Protein AF-N8QA27-F1 (afdb_monomer_lite)

pLDDT: mean 94.81, std 4.2, range [72.38, 98.69]

Secondary structure (DSSP, 8-state):
-EEEE-SS--EEEE----GGG-------EEEEEPP----EEEETT-TT--EEEE-GGGEEEEEETTT-B-SS-SEEEEEEESSTTEEEEEEETTTTEEEEEEE-TTS-EEEEE-BTTB--TTSPEEEEEEE-TTT-EEEEEE-S-B--S-TT-TTEEEEPPTTSEEEEEEEEBSSS-EEEEEEE-TTTEEEEEPPPEEEE----------TT-TT--EEEE-GGGEEEE-GGG--------EEESSTTEEEEEEBTTT-PEEEEEEETTEEEEEE-BTTB--TTSPEEEEEEE-TTT-EEEEEE-S-B--S-TT-SS----PPTTSEEE-

Radius of gyration: 39.33 Å; chains: 1; bounding box: 92×31×135 Å

Sequence (330 aa):
TATATDKDGDTASADLDIEGTLSFLDDGPSVTTNAVLTVLEVDETVLTTNDSENFASAFTVNTYGADGQALSNALVYSLGISSVGAVSGVIDVATGQAVYLYALVTGEVVGLVGAGGFADPLGAEAFRISVNAATGQVDLDQVRALQHPNPAQPNELINLTTNAVTLIATATDKDGDSAFASISLGDKVGFRDDVPTIVTTGAVINVEVDETTLLTNQTENFSTAFNINYRADGAGTTVYSLTASSVGAVSGVIDVATGQAVYLYQEGADIVGRVGSAGAPDAGGAEAFRISVNAGTGEVTLDQVRALEHPNSAQPNELINLTTNAVTLT

Structure (mmCIF, N/CA/C/O backbone):
data_AF-N8QA27-F1
#
_entry.id   AF-N8QA27-F1
#
loop_
_atom_site.group_PDB
_atom_site.id
_atom_site.type_symbol
_atom_site.label_atom_id
_atom_site.label_alt_id
_atom_site.label_comp_id
_atom_site.label_asym_id
_atom_site.label_entity_id
_atom_site.label_seq_id
_atom_site.pdbx_PDB_ins_code
_atom_site.Cartn_x
_atom_site.Cartn_y
_atom_site.Cartn_z
_atom_site.occupancy
_atom_site.B_iso_or_equiv
_atom_site.auth_seq_id
_atom_site.auth_comp_id
_atom_site.auth_asym_id
_atom_site.auth_atom_id
_atom_site.pdbx_PDB_model_num
ATOM 1 N N . THR A 1 1 ? -40.788 2.429 67.026 1.00 89.31 1 THR A N 1
ATOM 2 C CA . THR A 1 1 ? -41.645 2.775 68.174 1.00 89.31 1 THR A CA 1
ATOM 3 C C . THR A 1 1 ? -40.926 3.732 69.094 1.00 89.31 1 THR A C 1
ATOM 5 O O . THR A 1 1 ? -39.804 3.444 69.497 1.00 89.31 1 THR A O 1
ATOM 8 N N . ALA A 1 2 ? -41.542 4.865 69.412 1.00 93.75 2 ALA A N 1
ATOM 9 C CA . ALA A 1 2 ? -41.138 5.715 70.525 1.00 93.75 2 ALA A CA 1
ATOM 10 C C . ALA A 1 2 ? -42.108 5.481 71.689 1.00 93.75 2 ALA A C 1
ATOM 12 O O . ALA A 1 2 ? -43.318 5.492 71.476 1.00 93.75 2 ALA A O 1
ATOM 13 N N . THR A 1 3 ? -41.587 5.289 72.901 1.00 95.12 3 THR A N 1
ATOM 14 C CA . THR A 1 3 ? -42.377 5.115 74.128 1.00 95.12 3 THR A CA 1
ATOM 15 C C . THR A 1 3 ? -41.960 6.177 75.134 1.00 95.12 3 THR A C 1
ATOM 17 O O . THR A 1 3 ? -40.773 6.331 75.416 1.00 95.12 3 THR A O 1
ATOM 20 N N . ALA A 1 4 ? -42.929 6.914 75.663 1.00 93.50 4 ALA A N 1
ATOM 21 C CA . ALA A 1 4 ? -42.734 7.861 76.747 1.00 93.50 4 ALA A CA 1
ATOM 22 C C . ALA A 1 4 ? -43.313 7.276 78.035 1.00 93.50 4 ALA A C 1
ATOM 24 O O . ALA A 1 4 ? -44.407 6.712 78.017 1.00 93.50 4 ALA A O 1
ATOM 25 N N . THR A 1 5 ? -42.578 7.435 79.133 1.00 94.12 5 THR A N 1
ATOM 26 C CA . THR A 1 5 ? -43.025 7.119 80.491 1.00 94.12 5 THR A CA 1
ATOM 27 C C . THR A 1 5 ? -42.887 8.377 81.333 1.00 94.12 5 THR A C 1
ATOM 29 O O . THR A 1 5 ? -41.822 9.002 81.307 1.00 94.12 5 THR A O 1
ATOM 32 N N . ASP A 1 6 ? -43.936 8.782 82.039 1.00 92.12 6 ASP A N 1
ATOM 33 C CA . ASP A 1 6 ? -43.855 9.921 82.954 1.00 92.12 6 ASP A CA 1
ATOM 34 C C . ASP A 1 6 ? -43.327 9.514 84.345 1.00 92.12 6 ASP A C 1
ATOM 36 O O . ASP A 1 6 ? -42.789 8.423 84.546 1.00 92.12 6 ASP A O 1
ATOM 40 N N . LYS A 1 7 ? -43.343 10.451 85.299 1.00 91.75 7 LYS A N 1
ATOM 41 C CA . LYS A 1 7 ? -42.663 10.287 86.597 1.00 91.75 7 LYS A CA 1
ATOM 42 C C . LYS A 1 7 ? -43.400 9.365 87.563 1.00 91.75 7 LYS A C 1
ATOM 44 O O . LYS A 1 7 ? -42.766 8.855 88.486 1.00 91.75 7 LYS A O 1
ATOM 49 N N . ASP A 1 8 ? -44.700 9.204 87.389 1.00 86.31 8 ASP A N 1
ATOM 50 C CA . ASP A 1 8 ? -45.562 8.317 88.161 1.00 86.31 8 ASP A CA 1
ATOM 51 C C . ASP A 1 8 ? -45.820 6.976 87.464 1.00 86.31 8 ASP A C 1
ATOM 53 O O . ASP A 1 8 ? -46.284 6.044 88.119 1.00 86.31 8 ASP A O 1
ATOM 57 N N . GLY A 1 9 ? -45.368 6.819 86.216 1.00 90.81 9 GLY A N 1
ATOM 58 C CA . GLY A 1 9 ? -45.183 5.521 85.568 1.00 90.81 9 GLY A CA 1
ATOM 59 C C . GLY A 1 9 ? -46.203 5.199 84.480 1.00 90.81 9 GLY A C 1
ATOM 60 O O . GLY A 1 9 ? -46.223 4.060 84.006 1.00 90.81 9 GLY A O 1
ATOM 61 N N . ASP A 1 10 ? -47.013 6.170 84.056 1.00 94.69 10 ASP A N 1
ATOM 62 C CA . ASP A 1 10 ? -47.900 6.018 82.908 1.00 94.69 10 ASP A CA 1
ATOM 63 C C . ASP A 1 10 ? -47.082 5.973 81.618 1.00 94.69 10 ASP A C 1
ATOM 65 O O . ASP A 1 10 ? -46.038 6.615 81.492 1.00 94.69 10 ASP A O 1
ATOM 69 N N . THR A 1 11 ? -47.549 5.198 80.633 1.00 94.19 11 THR A N 1
ATOM 70 C CA . THR A 1 11 ? -46.842 5.030 79.358 1.00 94.19 11 THR A CA 1
ATOM 71 C C . THR A 1 11 ? -47.723 5.324 78.155 1.00 94.19 11 THR A C 1
ATOM 73 O O . THR A 1 11 ? -48.895 4.955 78.113 1.00 94.19 11 THR A O 1
ATOM 76 N N . ALA A 1 12 ? -47.132 5.958 77.144 1.00 94.75 12 ALA A N 1
ATOM 77 C CA . ALA A 1 12 ? -47.720 6.154 75.824 1.00 94.75 12 ALA A CA 1
ATOM 78 C C . ALA A 1 12 ? -46.691 5.789 74.752 1.00 94.75 12 ALA A C 1
ATOM 80 O O . ALA A 1 12 ? -45.504 6.066 74.914 1.00 94.75 12 ALA A O 1
ATOM 81 N N . SER A 1 13 ? -47.129 5.173 73.655 1.00 95.38 13 SER A N 1
ATOM 82 C CA . SER A 1 13 ? -46.248 4.818 72.537 1.00 95.38 13 SER A CA 1
ATOM 83 C C . SER A 1 13 ? -46.828 5.250 71.196 1.00 95.38 13 SER A C 1
ATOM 85 O O . SER A 1 13 ? -48.046 5.292 71.034 1.00 95.38 13 SER A O 1
ATOM 87 N N . ALA A 1 14 ? -45.947 5.546 70.243 1.00 96.44 14 ALA A N 1
ATOM 88 C CA . ALA A 1 14 ? -46.285 5.828 68.853 1.00 96.44 14 ALA A CA 1
ATOM 89 C C . ALA A 1 14 ? -45.282 5.158 67.903 1.00 96.44 14 ALA A C 1
ATOM 91 O O . ALA A 1 14 ? -44.082 5.086 68.191 1.00 96.44 14 ALA A O 1
ATOM 92 N N . ASP A 1 15 ? -45.773 4.701 66.755 1.00 95.06 15 ASP A N 1
ATOM 93 C CA . ASP A 1 15 ? -44.965 4.112 65.691 1.00 95.06 15 ASP A CA 1
ATOM 94 C C . ASP A 1 15 ? -44.804 5.087 64.527 1.00 95.06 15 ASP A C 1
ATOM 96 O O . ASP A 1 15 ? -45.718 5.840 64.195 1.00 95.06 15 ASP A O 1
ATOM 100 N N . LEU A 1 16 ? -43.619 5.070 63.920 1.00 93.44 16 LEU A N 1
ATOM 101 C CA . LEU A 1 16 ? -43.316 5.770 62.680 1.00 93.44 16 LEU A CA 1
ATOM 102 C C . LEU A 1 16 ? -42.814 4.724 61.692 1.00 93.44 16 LEU A C 1
ATOM 104 O O . LEU A 1 16 ? -41.809 4.065 61.963 1.00 93.44 16 LEU A O 1
ATOM 108 N N . ASP A 1 17 ? -43.519 4.590 60.575 1.00 92.94 17 ASP A N 1
ATOM 109 C CA . ASP A 1 17 ? -43.011 3.873 59.416 1.00 92.94 17 ASP A CA 1
ATOM 110 C C . ASP A 1 17 ? -41.919 4.721 58.753 1.00 92.94 17 ASP A C 1
ATOM 112 O O . ASP A 1 17 ? -42.124 5.897 58.444 1.00 92.94 17 ASP A O 1
ATOM 116 N N . ILE A 1 18 ? -40.741 4.127 58.593 1.00 93.81 18 ILE A N 1
ATOM 117 C CA . ILE A 1 18 ? -39.581 4.759 57.966 1.00 93.81 18 ILE A CA 1
ATOM 118 C C . ILE A 1 18 ? -39.152 4.031 56.693 1.00 93.81 18 ILE A C 1
ATOM 120 O O . ILE A 1 18 ? -38.164 4.447 56.092 1.00 93.81 18 ILE A O 1
ATOM 124 N N . GLU A 1 19 ? -39.860 2.982 56.259 1.00 90.75 19 GLU A N 1
ATOM 125 C CA . GLU A 1 19 ? -39.455 2.129 55.132 1.00 90.75 19 GLU A CA 1
ATOM 126 C C . GLU A 1 19 ? -39.198 2.954 53.860 1.00 90.75 19 GLU A C 1
ATOM 128 O O . GLU A 1 19 ? -38.168 2.782 53.216 1.00 90.75 19 GLU A O 1
ATOM 133 N N . GLY A 1 20 ? -40.048 3.947 53.566 1.00 89.19 20 GLY A N 1
ATOM 134 C CA . GLY A 1 20 ? -39.885 4.857 52.421 1.00 89.19 20 GLY A CA 1
ATOM 135 C C . GLY A 1 20 ? -38.804 5.940 52.569 1.00 89.19 20 GLY A C 1
ATOM 136 O O . GLY A 1 20 ? -38.587 6.713 51.640 1.00 89.19 20 GLY A O 1
ATOM 137 N N . THR A 1 21 ? -38.144 6.033 53.726 1.00 92.94 21 THR A N 1
ATOM 138 C CA . THR A 1 21 ? -37.017 6.958 53.972 1.00 92.94 21 THR A CA 1
ATOM 139 C C . THR A 1 21 ? -35.661 6.258 53.935 1.00 92.94 21 THR A C 1
ATOM 141 O O . THR A 1 21 ? -34.625 6.921 53.916 1.00 92.94 21 THR A O 1
ATOM 144 N N . LEU A 1 22 ? -35.662 4.923 53.932 1.00 93.50 22 LEU A N 1
ATOM 145 C CA . LEU A 1 22 ? -34.462 4.115 53.794 1.00 93.50 22 LEU A CA 1
ATOM 146 C C . LEU A 1 22 ? -34.211 3.887 52.303 1.00 93.50 22 LEU A C 1
ATOM 148 O O . LEU A 1 22 ? -35.095 3.473 51.559 1.00 93.50 22 LEU A O 1
ATOM 152 N N . SER A 1 23 ? -33.002 4.181 51.843 1.00 92.06 23 SER A N 1
ATOM 153 C CA . SER A 1 23 ? -32.591 3.944 50.461 1.00 92.06 23 SER A CA 1
ATOM 154 C C . SER A 1 23 ? -31.181 3.383 50.453 1.00 92.06 23 SER A C 1
ATOM 156 O O . SER A 1 23 ? -30.347 3.772 51.271 1.00 92.06 23 SER A O 1
ATOM 158 N N . PHE A 1 24 ? -30.939 2.468 49.523 1.00 90.38 24 PHE A N 1
ATOM 159 C CA . PHE A 1 24 ? -29.634 1.881 49.267 1.00 90.38 24 PHE A CA 1
ATOM 160 C C . PHE A 1 24 ? -29.212 2.338 47.878 1.00 90.38 24 PHE A C 1
ATOM 162 O O . PHE A 1 24 ? -29.988 2.218 46.931 1.00 90.38 24 PHE A O 1
ATOM 169 N N . LEU A 1 25 ? -28.032 2.941 47.797 1.00 91.56 25 LEU A N 1
ATOM 170 C CA . LEU A 1 25 ? -27.399 3.274 46.530 1.00 91.56 25 LEU A CA 1
ATOM 171 C C . LEU A 1 25 ? -26.494 2.119 46.136 1.00 91.56 25 LEU A C 1
ATOM 173 O O . LEU A 1 25 ? -25.985 1.417 47.014 1.00 91.56 25 LEU A O 1
ATOM 177 N N . ASP A 1 26 ? -26.304 1.975 44.835 1.00 90.19 26 ASP A N 1
ATOM 178 C CA . ASP A 1 26 ? -25.387 1.010 44.269 1.00 90.19 26 ASP A CA 1
ATOM 179 C C . ASP A 1 26 ? -24.348 1.717 43.399 1.00 90.19 26 ASP A C 1
ATOM 181 O O . ASP A 1 26 ? -24.664 2.690 42.707 1.00 90.19 26 ASP A O 1
ATOM 185 N N . ASP A 1 27 ? -23.104 1.267 43.519 1.00 92.50 27 ASP A N 1
ATOM 186 C CA . ASP A 1 27 ? -21.952 1.843 42.834 1.00 92.50 27 ASP A CA 1
ATOM 187 C C . ASP A 1 27 ? -21.537 0.894 41.705 1.00 92.50 27 ASP A C 1
ATOM 189 O O . ASP A 1 27 ? -21.022 -0.183 41.987 1.00 92.50 27 ASP A O 1
ATOM 193 N N . GLY A 1 28 ? -21.677 1.323 40.450 1.00 93.81 28 GLY A N 1
ATOM 194 C CA . GLY A 1 28 ? -21.302 0.515 39.287 1.00 93.81 28 GLY A CA 1
ATOM 195 C C . GLY A 1 28 ? -19.794 0.490 38.964 1.00 93.81 28 GLY A C 1
ATOM 196 O O . GLY A 1 28 ? -18.949 1.046 39.687 1.00 93.81 28 GLY A O 1
ATOM 197 N N . PRO A 1 29 ? -19.407 -0.114 37.825 1.00 97.62 29 PRO A N 1
ATOM 198 C CA . PRO A 1 29 ? -18.012 -0.252 37.437 1.00 97.62 29 PRO A CA 1
ATOM 199 C C . PRO A 1 29 ? -17.427 1.065 36.900 1.00 97.62 29 PRO A C 1
ATOM 201 O O . PRO A 1 29 ? -18.131 2.005 36.533 1.00 97.62 29 PRO A O 1
ATOM 204 N N . SER A 1 30 ? -16.096 1.140 36.802 1.00 97.62 30 SER A N 1
ATOM 205 C CA . SER A 1 30 ? -15.393 2.279 36.192 1.00 97.62 30 SER A CA 1
ATOM 206 C C . SER A 1 30 ? -14.165 1.834 35.407 1.00 97.62 30 SER A C 1
ATOM 208 O O . SER A 1 30 ? -13.339 1.072 35.911 1.00 97.62 30 SER A O 1
ATOM 210 N N . VAL A 1 31 ? -14.003 2.375 34.196 1.00 98.12 31 VAL A N 1
ATOM 211 C CA . VAL A 1 31 ? -12.877 2.092 33.295 1.00 98.12 31 VAL A CA 1
ATOM 212 C C . VAL A 1 31 ? -12.232 3.400 32.844 1.00 98.12 31 VAL A C 1
ATOM 214 O O . VAL A 1 31 ? -12.924 4.364 32.525 1.00 98.12 31 VAL A O 1
ATOM 217 N N . THR A 1 32 ? -10.904 3.440 32.804 1.00 98.19 32 THR A N 1
ATOM 218 C CA . THR A 1 32 ? -10.113 4.568 32.290 1.00 98.19 32 THR A CA 1
ATOM 219 C C . THR A 1 32 ? -9.091 4.098 31.260 1.00 98.19 32 THR A C 1
ATOM 221 O O . THR A 1 32 ? -8.753 2.916 31.187 1.00 98.19 32 THR A O 1
ATOM 224 N N . THR A 1 33 ? -8.596 5.032 30.447 1.00 97.88 33 THR A N 1
ATOM 225 C CA . THR A 1 33 ? -7.542 4.777 29.458 1.00 97.88 33 THR A CA 1
ATOM 226 C C . THR A 1 33 ? -6.165 5.146 29.999 1.00 97.88 33 THR A C 1
ATOM 228 O O . THR A 1 33 ? -6.004 6.173 30.661 1.00 97.88 33 THR A O 1
ATOM 231 N N . ASN A 1 34 ? -5.162 4.362 29.627 1.00 97.00 34 ASN A N 1
ATOM 232 C CA . ASN A 1 34 ? -3.749 4.628 29.865 1.00 97.00 34 ASN A CA 1
ATOM 233 C C . ASN A 1 34 ? -3.093 5.223 28.606 1.00 97.00 34 ASN A C 1
ATOM 235 O O . ASN A 1 34 ? -3.686 5.255 27.527 1.00 97.00 34 ASN A O 1
ATOM 239 N N . ALA A 1 35 ? -1.847 5.683 28.728 1.00 93.44 35 ALA A N 1
ATOM 240 C CA . ALA A 1 35 ? -1.050 6.037 27.557 1.00 93.44 35 ALA A CA 1
ATOM 241 C C . ALA A 1 35 ? -0.750 4.781 26.721 1.00 93.44 35 ALA A C 1
ATOM 243 O O . ALA A 1 35 ? -0.317 3.764 27.263 1.00 93.44 35 ALA A O 1
ATOM 244 N N . VAL A 1 36 ? -0.952 4.870 25.406 1.00 93.62 36 VAL A N 1
ATOM 245 C CA . VAL A 1 36 ? -0.779 3.745 24.478 1.00 93.62 36 VAL A CA 1
ATOM 246 C C . VAL A 1 36 ? 0.494 3.947 23.668 1.00 93.62 36 VAL A C 1
ATOM 248 O O . VAL A 1 36 ? 0.579 4.882 22.869 1.00 93.62 36 VAL A O 1
ATOM 251 N N . LEU A 1 37 ? 1.479 3.077 23.898 1.00 90.94 37 LEU A N 1
ATOM 252 C CA . LEU A 1 37 ? 2.736 3.036 23.140 1.00 90.94 37 LEU A CA 1
ATOM 253 C C . LEU A 1 37 ? 2.752 1.933 22.077 1.00 90.94 37 LEU A C 1
ATOM 255 O O . LEU A 1 37 ? 3.549 2.012 21.151 1.00 90.94 37 LEU A O 1
ATOM 259 N N . THR A 1 38 ? 1.886 0.929 22.218 1.00 94.44 38 THR A N 1
ATOM 260 C CA . THR A 1 38 ? 1.714 -0.152 21.247 1.00 94.44 38 THR A CA 1
ATOM 261 C C . THR A 1 38 ? 1.206 0.409 19.922 1.00 94.44 38 THR A C 1
ATOM 263 O O . THR A 1 38 ? 0.278 1.222 19.912 1.00 94.44 38 THR A O 1
ATOM 266 N N . VAL A 1 39 ? 1.814 -0.032 18.828 1.00 96.50 39 VAL A N 1
ATOM 267 C CA . VAL A 1 39 ? 1.406 0.236 17.445 1.00 96.50 39 VAL A CA 1
ATOM 268 C C . VAL A 1 39 ? 1.240 -1.102 16.737 1.00 96.50 39 VAL A C 1
ATOM 270 O O . VAL A 1 39 ? 1.839 -2.079 17.165 1.00 96.50 39 VAL A O 1
ATOM 273 N N . LEU A 1 40 ? 0.406 -1.124 15.712 1.00 96.69 40 LEU A N 1
ATOM 274 C CA . LEU A 1 40 ? 0.044 -2.268 14.896 1.00 96.69 40 LEU A CA 1
ATOM 275 C C . LEU A 1 40 ? 0.394 -1.896 13.451 1.00 96.69 40 LEU A C 1
ATOM 277 O O . LEU A 1 40 ? -0.299 -1.079 12.841 1.00 96.69 40 LEU A O 1
ATOM 281 N N . GLU A 1 41 ? 1.507 -2.410 12.942 1.00 97.06 41 GLU A N 1
ATOM 282 C CA . GLU A 1 41 ? 2.099 -2.014 11.663 1.00 97.06 41 GLU A CA 1
ATOM 283 C C . GLU A 1 41 ? 2.349 -3.236 10.774 1.00 97.06 41 GLU A C 1
ATOM 285 O O . GLU A 1 41 ? 3.034 -4.180 11.159 1.00 97.06 41 GLU A O 1
ATOM 290 N N . VAL A 1 42 ? 1.839 -3.185 9.547 1.00 97.44 42 VAL A N 1
ATOM 291 C CA . VAL A 1 42 ? 2.113 -4.171 8.490 1.00 97.44 42 VAL A CA 1
ATOM 292 C C . VAL A 1 42 ? 2.987 -3.558 7.401 1.00 97.44 42 VAL A C 1
ATOM 294 O O . VAL A 1 42 ? 3.063 -2.334 7.283 1.00 97.44 42 VAL A O 1
ATOM 297 N N . ASP A 1 43 ? 3.654 -4.412 6.620 1.00 95.25 43 ASP A N 1
ATOM 298 C CA . ASP A 1 43 ? 4.601 -3.998 5.583 1.00 95.25 43 ASP A CA 1
ATOM 299 C C . ASP A 1 43 ? 4.272 -4.599 4.211 1.00 95.25 43 ASP A C 1
ATOM 301 O O . ASP A 1 43 ? 4.197 -5.821 4.027 1.00 95.25 43 ASP A O 1
ATOM 305 N N . GLU A 1 44 ? 4.114 -3.710 3.232 1.00 89.69 44 GLU A N 1
ATOM 306 C CA . GLU A 1 44 ? 3.845 -4.000 1.830 1.00 89.69 44 GLU A CA 1
ATOM 307 C C . GLU A 1 44 ? 5.038 -4.640 1.102 1.00 89.69 44 GLU A C 1
ATOM 309 O O . GLU A 1 44 ? 4.932 -4.978 -0.081 1.00 89.69 44 GLU A O 1
ATOM 314 N N . THR A 1 45 ? 6.151 -4.955 1.786 1.00 90.12 45 THR A N 1
ATOM 315 C CA . THR A 1 45 ? 7.109 -5.933 1.248 1.00 90.12 45 THR A CA 1
ATOM 316 C C . THR A 1 45 ? 6.385 -7.230 0.860 1.00 90.12 45 THR A C 1
ATOM 318 O O . THR A 1 45 ? 6.689 -7.821 -0.184 1.00 90.12 45 THR A O 1
ATOM 321 N N . VAL A 1 46 ? 5.462 -7.703 1.716 1.00 87.12 46 VAL A N 1
ATOM 322 C CA . VAL A 1 46 ? 4.693 -8.943 1.528 1.00 87.12 46 VAL A CA 1
ATOM 323 C C . VAL A 1 46 ? 3.320 -8.843 2.211 1.00 87.12 46 VAL A C 1
ATOM 325 O O . VAL A 1 46 ? 3.213 -9.033 3.421 1.00 87.12 46 VAL A O 1
ATOM 328 N N . LEU A 1 47 ? 2.251 -8.728 1.412 1.00 92.88 47 LEU A N 1
ATOM 329 C CA . LEU A 1 47 ? 0.839 -8.651 1.851 1.00 92.88 47 LEU A CA 1
ATOM 330 C C . LEU A 1 47 ? 0.284 -9.903 2.566 1.00 92.88 47 LEU A C 1
ATOM 332 O O . LEU A 1 47 ? -0.912 -10.022 2.782 1.00 92.88 47 LEU A O 1
ATOM 336 N N . THR A 1 48 ? 1.107 -10.906 2.867 1.00 90.38 48 THR A N 1
ATOM 337 C CA . THR A 1 48 ? 0.676 -12.101 3.618 1.00 90.38 48 THR A CA 1
ATOM 338 C C . THR A 1 48 ? 1.192 -12.101 5.052 1.00 90.38 48 THR A C 1
ATOM 340 O O . THR A 1 48 ? 1.127 -13.132 5.723 1.00 90.38 48 THR A O 1
ATOM 343 N N . THR A 1 49 ? 1.800 -10.998 5.486 1.00 94.44 49 THR A N 1
ATOM 344 C CA . THR A 1 49 ? 2.368 -10.854 6.825 1.00 94.44 49 THR A CA 1
ATOM 345 C C . THR A 1 49 ? 1.472 -9.940 7.639 1.00 94.44 49 THR A C 1
ATOM 347 O O . THR A 1 49 ? 1.431 -8.736 7.408 1.00 94.44 49 THR A O 1
ATOM 350 N N . ASN A 1 50 ? 0.768 -10.536 8.592 1.00 96.50 50 ASN A N 1
ATOM 351 C CA . ASN A 1 50 ? -0.118 -9.819 9.498 1.00 96.50 50 ASN A CA 1
ATOM 352 C C . ASN A 1 50 ? 0.671 -9.339 10.716 1.00 96.50 50 ASN A C 1
ATOM 354 O O . ASN A 1 50 ? 1.707 -9.921 11.055 1.00 96.50 50 ASN A O 1
ATOM 358 N N . ASP A 1 51 ? 0.129 -8.339 11.401 1.00 98.25 51 ASP A N 1
ATOM 359 C CA . ASP A 1 51 ? 0.620 -7.907 12.706 1.00 98.25 51 ASP A CA 1
ATOM 360 C C . ASP A 1 51 ? -0.420 -8.187 13.798 1.00 98.25 51 ASP A C 1
ATOM 362 O O . ASP A 1 51 ? -1.627 -8.186 13.542 1.00 98.25 51 ASP A O 1
ATOM 366 N N . SER A 1 52 ? 0.052 -8.462 15.010 1.00 98.25 52 SER A N 1
ATOM 367 C CA . SER A 1 52 ? -0.755 -8.944 16.131 1.00 98.25 52 SER A CA 1
ATOM 368 C C . SER A 1 52 ? -0.228 -8.377 17.439 1.00 98.25 52 SER A C 1
ATOM 370 O O . SER A 1 52 ? 0.808 -8.814 17.939 1.00 98.25 52 SER A O 1
ATOM 372 N N . GLU A 1 53 ? -0.989 -7.478 18.057 1.00 98.31 53 GLU A N 1
ATOM 373 C CA . GLU A 1 53 ? -0.543 -6.769 19.253 1.00 98.31 53 GLU A CA 1
ATOM 374 C C . GLU A 1 53 ? -1.603 -6.723 20.350 1.00 98.31 53 GLU A C 1
ATOM 376 O O . GLU A 1 53 ? -2.808 -6.693 20.101 1.00 98.31 53 GLU A O 1
ATOM 381 N N . ASN A 1 54 ? -1.164 -6.724 21.610 1.00 97.75 54 ASN A N 1
ATOM 382 C CA . ASN A 1 54 ? -2.081 -6.697 22.748 1.00 97.75 54 ASN A CA 1
ATOM 383 C C . ASN A 1 54 ? -2.272 -5.275 23.294 1.00 97.75 54 ASN A C 1
ATOM 385 O O . ASN A 1 54 ? -1.342 -4.656 23.813 1.00 97.75 54 ASN A O 1
ATOM 389 N N . PHE A 1 55 ? -3.517 -4.796 23.252 1.00 97.88 55 PHE A N 1
ATOM 390 C CA . PHE A 1 55 ? -3.910 -3.465 23.713 1.00 97.88 55 PHE A CA 1
ATOM 391 C C . PHE A 1 55 ? -4.618 -3.470 25.076 1.00 97.88 55 PHE A C 1
ATOM 393 O O . PHE A 1 55 ? -5.090 -2.427 25.524 1.00 97.88 55 PHE A O 1
ATOM 400 N N . ALA A 1 56 ? -4.687 -4.599 25.789 1.00 96.81 56 ALA A N 1
ATOM 401 C CA . ALA A 1 56 ? -5.352 -4.670 27.092 1.00 96.81 56 ALA A CA 1
ATOM 402 C C . ALA A 1 56 ? -4.757 -3.685 28.111 1.00 96.81 56 ALA A C 1
ATOM 404 O O . ALA A 1 56 ? -5.492 -3.095 28.900 1.00 96.81 56 ALA A O 1
ATOM 405 N N . SER A 1 57 ? -3.441 -3.449 28.046 1.00 96.62 57 SER A N 1
ATOM 406 C CA . SER A 1 57 ? -2.728 -2.490 28.902 1.00 96.62 57 SER A CA 1
ATOM 407 C C . SER A 1 57 ? -3.129 -1.029 28.665 1.00 96.62 57 SER A C 1
ATOM 409 O O . SER A 1 57 ? -2.843 -0.175 29.506 1.00 96.62 57 SER A O 1
ATOM 411 N N . ALA A 1 58 ? -3.832 -0.727 27.569 1.00 97.38 58 ALA A N 1
ATOM 412 C CA . ALA A 1 58 ? -4.392 0.593 27.307 1.00 97.38 58 ALA A CA 1
ATOM 413 C C . ALA A 1 58 ? -5.575 0.939 28.221 1.00 97.38 58 ALA A C 1
ATOM 415 O O . ALA A 1 58 ? -6.004 2.092 28.239 1.00 97.38 58 ALA A O 1
ATOM 416 N N . PHE A 1 59 ? -6.095 -0.025 28.981 1.00 98.19 59 PHE A N 1
ATOM 417 C CA . PHE A 1 59 ? -7.263 0.156 29.829 1.00 98.19 59 PHE A CA 1
ATOM 418 C C . PHE A 1 59 ? -6.972 -0.254 31.268 1.00 98.19 59 PHE A C 1
ATOM 420 O O . PHE A 1 59 ? -6.272 -1.230 31.532 1.00 98.19 59 PHE A O 1
ATOM 427 N N . THR A 1 60 ? -7.562 0.481 32.205 1.00 98.19 60 THR A N 1
ATOM 428 C CA . THR A 1 60 ? -7.561 0.147 33.628 1.00 98.19 60 THR A CA 1
ATOM 429 C C . THR A 1 60 ? -9.001 0.081 34.105 1.00 98.19 60 THR A C 1
ATOM 431 O O . THR A 1 60 ? -9.730 1.069 34.017 1.00 98.19 60 THR A O 1
ATOM 434 N N . VAL A 1 61 ? -9.416 -1.072 34.635 1.00 97.81 61 VAL A N 1
ATOM 435 C CA . VAL A 1 61 ? -10.670 -1.164 35.389 1.00 97.81 61 VAL A CA 1
ATOM 436 C C . VAL A 1 61 ? -10.381 -0.746 36.825 1.00 97.81 61 VAL A C 1
ATOM 438 O O . VAL A 1 61 ? -9.631 -1.418 37.532 1.00 97.81 61 VAL A O 1
ATOM 441 N N . ASN A 1 62 ? -10.939 0.388 37.240 1.00 97.06 62 ASN A N 1
ATOM 442 C CA . ASN A 1 62 ? -10.675 0.980 38.550 1.00 97.06 62 ASN A CA 1
ATOM 443 C C . ASN A 1 62 ? -11.479 0.287 39.657 1.00 97.06 62 ASN A C 1
ATOM 445 O O . ASN A 1 62 ? -10.986 0.132 40.771 1.00 97.06 62 ASN A O 1
ATOM 449 N N . THR A 1 63 ? -12.714 -0.118 39.353 1.00 97.25 63 THR A N 1
ATOM 450 C CA . THR A 1 63 ? -13.613 -0.829 40.272 1.00 97.25 63 THR A CA 1
ATOM 451 C C . THR A 1 63 ? -14.731 -1.537 39.497 1.00 97.25 63 THR A C 1
ATOM 453 O O . THR A 1 63 ? -15.019 -1.161 38.360 1.00 97.25 63 THR A O 1
ATOM 456 N N . TYR A 1 64 ? -15.349 -2.534 40.132 1.00 96.88 64 TYR A N 1
ATOM 457 C CA . TYR A 1 64 ? -16.567 -3.239 39.703 1.00 96.88 64 TYR A CA 1
ATOM 458 C C . TYR A 1 64 ? -17.650 -3.127 40.785 1.00 96.88 64 TYR A C 1
ATOM 460 O O . TYR A 1 64 ? -18.292 -4.115 41.105 1.00 96.88 64 TYR A O 1
ATOM 468 N N . GLY A 1 65 ? -17.714 -1.994 41.482 1.00 94.56 65 GLY A N 1
ATOM 469 C CA . GLY A 1 65 ? -18.607 -1.873 42.630 1.00 94.56 65 GLY A CA 1
ATOM 470 C C . GLY A 1 65 ? -18.273 -2.800 43.804 1.00 94.56 65 GLY A C 1
ATOM 471 O O . GLY A 1 65 ? -17.182 -3.377 43.914 1.00 94.56 65 GLY A O 1
ATOM 472 N N . ALA A 1 66 ? -19.225 -2.895 44.733 1.00 95.00 66 ALA A N 1
ATOM 473 C CA . ALA A 1 66 ? -19.110 -3.701 45.950 1.00 95.00 66 ALA A CA 1
ATOM 474 C C . ALA A 1 66 ? -19.478 -5.183 45.735 1.00 95.00 66 ALA A C 1
ATOM 476 O O . ALA A 1 66 ? -19.028 -6.050 46.490 1.00 95.00 66 ALA A O 1
ATOM 477 N N . ASP A 1 67 ? -20.289 -5.482 44.724 1.00 94.00 67 ASP A N 1
ATOM 478 C CA . ASP A 1 67 ? -20.718 -6.826 44.329 1.00 94.00 67 ASP A CA 1
ATOM 479 C C . ASP A 1 67 ? -19.660 -7.559 43.471 1.00 94.00 67 ASP A C 1
ATOM 481 O O . ASP A 1 67 ? -19.620 -8.803 43.430 1.00 94.00 67 ASP A O 1
ATOM 485 N N . GLY A 1 68 ? -18.737 -6.798 42.879 1.00 95.88 68 GLY A N 1
ATOM 486 C CA . GLY A 1 68 ? -17.562 -7.261 42.164 1.00 95.88 68 GLY A CA 1
ATOM 487 C C . GLY A 1 68 ? -17.858 -7.670 40.723 1.00 95.88 68 GLY A C 1
ATOM 488 O O . GLY A 1 68 ? -18.941 -7.499 40.192 1.00 95.88 68 GLY A O 1
ATOM 489 N N . GLN A 1 69 ? -16.860 -8.263 40.076 1.00 97.38 69 GLN A N 1
ATOM 490 C CA . GLN A 1 69 ? -16.896 -8.576 38.643 1.00 97.38 69 GLN A CA 1
ATOM 491 C C . GLN A 1 69 ? -18.075 -9.482 38.249 1.00 97.38 69 GLN A C 1
ATOM 493 O O . GLN A 1 69 ? -18.410 -10.423 38.986 1.00 97.38 69 GLN A O 1
ATOM 498 N N . ALA A 1 70 ? -18.610 -9.277 37.039 1.00 97.25 70 ALA A N 1
ATOM 499 C CA . ALA A 1 70 ? -19.539 -10.218 36.424 1.00 97.25 70 ALA A CA 1
ATOM 500 C C . ALA A 1 70 ? -18.966 -11.645 36.409 1.00 97.25 70 ALA A C 1
ATOM 502 O O . ALA A 1 70 ? -17.765 -11.863 36.240 1.00 97.25 70 ALA A O 1
ATOM 503 N N . LEU A 1 71 ? -19.839 -12.650 36.527 1.00 95.50 71 LEU A N 1
ATOM 504 C CA . LEU A 1 71 ? -19.426 -14.063 36.495 1.00 95.50 71 LEU A CA 1
ATOM 505 C C . LEU A 1 71 ? -18.825 -14.487 35.146 1.00 95.50 71 LEU A C 1
ATOM 507 O O . LEU A 1 71 ? -18.036 -15.428 35.080 1.00 95.50 71 LEU A O 1
ATOM 511 N N . SER A 1 72 ? -19.217 -13.809 34.073 1.00 95.69 72 SER A N 1
ATOM 512 C CA . SER A 1 72 ? -18.736 -14.030 32.714 1.00 95.69 72 SER A CA 1
ATOM 513 C C . SER A 1 72 ? -18.628 -12.692 32.010 1.00 95.69 72 SER A C 1
ATOM 515 O O . SER A 1 72 ? -19.497 -11.848 32.209 1.00 95.69 72 SER A O 1
ATOM 517 N N . ASN A 1 73 ? -17.628 -12.537 31.140 1.00 95.31 73 ASN A N 1
ATOM 518 C CA . ASN A 1 73 ? -17.467 -11.337 30.318 1.00 95.31 73 ASN A CA 1
ATOM 519 C C . ASN A 1 73 ? -17.370 -10.044 31.148 1.00 95.31 73 ASN A C 1
ATOM 521 O O . ASN A 1 73 ? -17.856 -9.003 30.725 1.00 95.31 73 ASN A O 1
ATOM 525 N N . ALA A 1 74 ? -16.730 -10.115 32.323 1.00 97.00 74 ALA A N 1
ATOM 526 C CA . ALA A 1 74 ? -16.524 -8.949 33.180 1.00 97.00 74 ALA A CA 1
ATOM 527 C C . ALA A 1 74 ? -15.731 -7.841 32.484 1.00 97.00 74 ALA A C 1
ATOM 529 O O . ALA A 1 74 ? -15.965 -6.677 32.762 1.00 97.00 74 ALA A O 1
ATOM 530 N N . LEU A 1 75 ? -14.824 -8.194 31.571 1.00 98.12 75 LEU A N 1
ATOM 531 C CA . LEU A 1 75 ? -14.126 -7.252 30.707 1.00 98.12 75 LEU A CA 1
ATOM 532 C C . LEU A 1 75 ? -14.155 -7.783 29.278 1.00 98.12 75 LEU A C 1
ATOM 534 O O . LEU A 1 75 ? -13.693 -8.898 29.029 1.00 98.12 75 LEU A O 1
ATOM 538 N N . VAL A 1 76 ? -14.709 -6.994 28.361 1.00 98.31 76 VAL A N 1
ATOM 539 C CA . VAL A 1 76 ? -14.829 -7.343 26.943 1.00 98.31 76 VAL A CA 1
ATOM 540 C C . VAL A 1 76 ? -14.264 -6.234 26.076 1.00 98.31 76 VAL A C 1
ATOM 542 O O . VAL A 1 76 ? -14.537 -5.055 26.303 1.00 98.31 76 VAL A O 1
ATOM 545 N N . TYR A 1 77 ? -13.521 -6.630 25.048 1.00 98.56 77 TYR A N 1
ATOM 546 C CA . TYR A 1 77 ? -12.991 -5.740 24.026 1.00 98.56 77 TYR A CA 1
ATOM 547 C C . TYR A 1 77 ? -13.813 -5.823 22.739 1.00 98.56 77 TYR A C 1
ATOM 549 O O . TYR A 1 77 ? -14.240 -6.899 22.323 1.00 98.56 77 TYR A O 1
ATOM 557 N N . SER A 1 78 ? -14.025 -4.680 22.095 1.00 98.44 78 SER A N 1
ATOM 558 C CA . SER A 1 78 ? -14.716 -4.586 20.806 1.00 98.44 78 SER A CA 1
ATOM 559 C C . SER A 1 78 ? -14.142 -3.458 19.956 1.00 98.44 78 SER A C 1
ATOM 561 O O . SER A 1 78 ? -13.557 -2.512 20.485 1.00 98.44 78 SER A O 1
ATOM 563 N N . LEU A 1 79 ? -14.303 -3.561 18.638 1.00 98.38 79 LEU A N 1
ATOM 564 C CA . LEU A 1 79 ? -13.922 -2.505 17.706 1.00 98.38 79 LEU A CA 1
ATOM 565 C C . LEU A 1 79 ? -15.123 -1.610 17.390 1.00 98.38 79 LEU A C 1
ATOM 567 O O . LEU A 1 79 ? -16.252 -2.081 17.247 1.00 98.38 79 LEU A O 1
ATOM 571 N N . GLY A 1 80 ? -14.863 -0.316 17.250 1.00 97.75 80 GLY A N 1
ATOM 572 C CA . GLY A 1 80 ? -15.811 0.681 16.771 1.00 97.75 80 GLY A CA 1
ATOM 573 C C . GLY A 1 80 ? -15.304 1.364 15.506 1.00 97.75 80 GLY A C 1
ATOM 574 O O . GLY A 1 80 ? -14.100 1.439 15.264 1.00 97.75 80 GLY A O 1
ATOM 575 N N . ILE A 1 81 ? -16.235 1.892 14.710 1.00 97.81 81 ILE A N 1
ATOM 576 C CA . ILE A 1 81 ? -15.939 2.767 13.569 1.00 97.81 81 ILE A CA 1
ATOM 577 C C . ILE A 1 81 ? -16.667 4.097 13.731 1.00 97.81 81 ILE A C 1
ATOM 579 O O . ILE A 1 81 ? -17.748 4.147 14.320 1.00 97.81 81 ILE A O 1
ATOM 583 N N . SER A 1 82 ? -16.098 5.174 13.191 1.00 96.50 82 SER A N 1
ATOM 584 C CA . SER A 1 82 ? -16.687 6.517 13.300 1.00 96.50 82 SER A CA 1
ATOM 585 C C . SER A 1 82 ? -18.069 6.622 12.642 1.00 96.50 82 SER A C 1
ATOM 587 O O . SER A 1 82 ? -18.962 7.289 13.162 1.00 96.50 82 SER A O 1
ATOM 589 N N . SER A 1 83 ? -18.261 5.954 11.503 1.00 97.19 83 SER A N 1
ATOM 590 C CA . SER A 1 83 ? -19.558 5.707 10.865 1.00 97.19 83 SER A CA 1
ATOM 591 C C . SER A 1 83 ? -19.416 4.626 9.791 1.00 97.19 83 SER A C 1
ATOM 593 O O . SER A 1 83 ? -18.321 4.386 9.283 1.00 97.19 83 SER A O 1
ATOM 595 N N . VAL A 1 84 ? -20.521 3.966 9.434 1.00 97.31 84 VAL A N 1
ATOM 596 C CA . VAL A 1 84 ? -20.541 3.024 8.304 1.00 97.31 84 VAL A CA 1
ATOM 597 C C . VAL A 1 84 ? -20.240 3.785 7.015 1.00 97.31 84 VAL A C 1
ATOM 599 O O . VAL A 1 84 ? -20.933 4.750 6.695 1.00 97.31 84 VAL A O 1
ATOM 602 N N . GLY A 1 85 ? -19.223 3.345 6.277 1.00 96.75 85 GLY A N 1
ATOM 603 C CA . GLY A 1 85 ? -18.756 4.040 5.083 1.00 96.75 85 GLY A CA 1
ATOM 604 C C . GLY A 1 85 ? -17.950 5.306 5.388 1.00 96.75 85 GLY A C 1
ATOM 605 O O . GLY A 1 85 ? -17.887 6.198 4.546 1.00 96.75 85 GLY A O 1
ATOM 606 N N . ALA A 1 86 ? -17.350 5.424 6.577 1.00 97.19 86 ALA A N 1
ATOM 607 C CA . ALA A 1 86 ? -16.371 6.473 6.856 1.00 97.19 86 ALA A CA 1
ATOM 608 C C . ALA A 1 86 ? -15.097 6.264 6.031 1.00 97.19 86 ALA A C 1
ATOM 610 O O . ALA A 1 86 ? -14.672 5.128 5.827 1.00 97.19 86 ALA A O 1
ATOM 611 N N . VAL A 1 87 ? -14.453 7.350 5.602 1.00 97.25 87 VAL A N 1
ATOM 612 C CA . VAL A 1 87 ? -13.130 7.266 4.969 1.00 97.25 87 VAL A CA 1
ATOM 613 C C . VAL A 1 87 ? -12.098 6.761 5.978 1.00 97.25 87 VAL A C 1
ATOM 615 O O . VAL A 1 87 ? -11.995 7.276 7.091 1.00 97.25 87 VAL A O 1
ATOM 618 N N . SER A 1 88 ? -11.331 5.749 5.582 1.00 97.81 88 SER A N 1
ATOM 619 C CA . SER A 1 88 ? -10.239 5.201 6.396 1.00 97.81 88 SER A CA 1
ATOM 620 C C . SER A 1 88 ? -9.014 6.122 6.418 1.00 97.81 88 SER A C 1
ATOM 622 O O . SER A 1 88 ? -8.282 6.146 7.401 1.00 97.81 88 SER A O 1
ATOM 624 N N . GLY A 1 89 ? -8.815 6.919 5.364 1.00 97.00 89 GLY A N 1
ATOM 625 C CA . GLY A 1 89 ? -7.623 7.747 5.152 1.00 97.00 89 GLY A CA 1
ATOM 626 C C . GLY A 1 89 ? -6.620 7.154 4.164 1.00 97.00 89 GLY A C 1
ATOM 627 O O . GLY A 1 89 ? -5.694 7.859 3.783 1.00 97.00 89 GLY A O 1
ATOM 628 N N . VAL A 1 90 ? -6.829 5.914 3.713 1.00 97.88 90 VAL A N 1
ATOM 629 C CA . VAL A 1 90 ? -5.964 5.249 2.730 1.00 97.88 90 VAL A CA 1
ATOM 630 C C . VAL A 1 90 ? -6.664 5.096 1.376 1.00 97.88 90 VAL A C 1
ATOM 632 O O . VAL A 1 90 ? -7.898 5.146 1.274 1.00 97.88 90 VAL A O 1
ATOM 635 N N . ILE A 1 91 ? -5.864 4.942 0.323 1.00 98.00 91 ILE A N 1
ATOM 636 C CA . ILE A 1 91 ? -6.302 4.798 -1.070 1.00 98.00 91 ILE A CA 1
ATOM 637 C C . ILE A 1 91 ? -5.728 3.490 -1.605 1.00 98.00 91 ILE A C 1
ATOM 639 O O . ILE A 1 91 ? -4.561 3.206 -1.382 1.00 98.00 91 ILE A O 1
ATOM 643 N N . ASP A 1 92 ? -6.532 2.711 -2.316 1.00 97.81 92 ASP A N 1
ATOM 644 C CA . ASP A 1 92 ? -6.086 1.484 -2.981 1.00 97.81 92 ASP A CA 1
ATOM 645 C C . ASP A 1 92 ? -5.276 1.802 -4.244 1.00 97.81 92 ASP A C 1
ATOM 647 O O . ASP A 1 92 ? -5.772 2.510 -5.127 1.00 97.81 92 ASP A O 1
ATOM 651 N N . VAL A 1 93 ? -4.065 1.244 -4.367 1.00 95.56 93 VAL A N 1
ATOM 652 C CA . VAL A 1 93 ? -3.162 1.497 -5.510 1.00 95.56 93 VAL A CA 1
ATOM 653 C C . VAL A 1 93 ? -3.789 1.056 -6.830 1.00 95.56 93 VAL A C 1
ATOM 655 O O . VAL A 1 93 ? -3.751 1.784 -7.821 1.00 95.56 93 VAL A O 1
ATOM 658 N N . ALA A 1 94 ? -4.415 -0.122 -6.853 1.00 95.56 94 ALA A N 1
ATOM 659 C CA . ALA A 1 94 ? -4.887 -0.727 -8.095 1.00 95.56 94 ALA A CA 1
ATOM 660 C C . ALA A 1 94 ? -6.086 0.007 -8.724 1.00 95.56 94 ALA A C 1
ATOM 662 O O . ALA A 1 94 ? -6.253 -0.023 -9.944 1.00 95.56 94 ALA A O 1
ATOM 663 N N . THR A 1 95 ? -6.940 0.636 -7.914 1.00 96.56 95 THR A N 1
ATOM 664 C CA . THR A 1 95 ? -8.138 1.350 -8.391 1.00 96.56 95 THR A CA 1
ATOM 665 C C . THR A 1 95 ? -8.029 2.870 -8.286 1.00 96.56 95 THR A C 1
ATOM 667 O O . THR A 1 95 ? -8.803 3.575 -8.937 1.00 96.56 95 THR A O 1
ATOM 670 N N . GLY A 1 96 ? -7.111 3.396 -7.471 1.00 96.56 96 GLY A N 1
ATOM 671 C CA . GLY A 1 96 ? -7.048 4.819 -7.133 1.00 96.56 96 GLY A CA 1
ATOM 672 C C . GLY A 1 96 ? -8.275 5.303 -6.349 1.00 96.56 96 GLY A C 1
ATOM 673 O O . GLY A 1 96 ? -8.635 6.481 -6.411 1.00 96.56 96 GLY A O 1
ATOM 674 N N . GLN A 1 97 ? -8.988 4.403 -5.665 1.00 98.25 97 GLN A N 1
ATOM 675 C CA . GLN A 1 97 ? -10.185 4.733 -4.892 1.00 98.25 97 GLN A CA 1
ATOM 676 C C . GLN A 1 97 ? -9.917 4.708 -3.394 1.00 98.25 97 GLN A C 1
ATOM 678 O O . GLN A 1 97 ? -9.120 3.921 -2.890 1.00 98.25 97 GLN A O 1
ATOM 683 N N . ALA A 1 98 ? -10.599 5.604 -2.680 1.00 98.44 98 ALA A N 1
ATOM 684 C CA . ALA A 1 98 ? -10.551 5.644 -1.228 1.00 98.44 98 ALA A CA 1
ATOM 685 C C . ALA A 1 98 ? -11.094 4.337 -0.640 1.00 98.44 98 ALA A C 1
ATOM 687 O O . ALA A 1 98 ? -12.043 3.748 -1.165 1.00 98.44 98 ALA A O 1
ATOM 688 N N . VAL A 1 99 ? -10.511 3.925 0.479 1.00 98.69 99 VAL A N 1
ATOM 689 C CA . VAL A 1 99 ? -10.973 2.777 1.257 1.00 98.69 99 VAL A CA 1
ATOM 690 C C . VAL A 1 99 ? -11.896 3.267 2.373 1.00 98.69 99 VAL A C 1
ATOM 692 O O . VAL A 1 99 ? -11.579 4.226 3.086 1.00 98.69 99 VAL A O 1
ATOM 695 N N . TYR A 1 100 ? -13.038 2.609 2.541 1.00 98.62 100 TYR A N 1
ATOM 696 C CA . TYR A 1 100 ? -14.094 2.977 3.479 1.00 98.62 100 TYR A CA 1
ATOM 697 C C . TYR A 1 100 ? -14.327 1.886 4.523 1.00 98.62 100 TYR A C 1
ATOM 699 O O . TYR A 1 100 ? -14.197 0.700 4.240 1.00 98.62 100 TYR A O 1
ATOM 707 N N . LEU A 1 101 ? -14.684 2.291 5.739 1.00 98.50 101 LEU A N 1
ATOM 708 C CA . LEU A 1 101 ? -14.790 1.401 6.891 1.00 98.50 101 LEU A CA 1
ATOM 709 C C . LEU A 1 101 ? -16.177 0.771 7.028 1.00 98.50 101 LEU A C 1
ATOM 711 O O . LEU A 1 101 ? -17.200 1.462 6.989 1.00 98.50 101 LEU A O 1
ATOM 715 N N . TYR A 1 102 ? -16.195 -0.531 7.294 1.00 98.38 102 TYR A N 1
ATOM 716 C CA . TYR A 1 102 ? -17.393 -1.298 7.620 1.00 98.38 102 TYR A CA 1
ATOM 717 C C . TYR A 1 102 ? -17.132 -2.198 8.825 1.00 98.38 102 TYR A C 1
ATOM 719 O O . TYR A 1 102 ? -16.068 -2.794 8.947 1.00 98.38 102 TYR A O 1
ATOM 727 N N . ALA A 1 103 ? -18.123 -2.311 9.707 1.00 96.75 103 ALA A N 1
ATOM 728 C CA . ALA A 1 103 ? -18.100 -3.258 10.813 1.00 96.75 103 ALA A CA 1
ATOM 729 C C . ALA A 1 103 ? -18.893 -4.506 10.414 1.00 96.75 103 ALA A C 1
ATOM 731 O O . ALA A 1 103 ? -20.041 -4.406 9.970 1.00 96.75 103 ALA A O 1
ATOM 732 N N . LEU A 1 104 ? -18.282 -5.677 10.563 1.00 94.81 104 LEU A N 1
ATOM 733 C CA . LEU A 1 104 ? -18.924 -6.960 10.316 1.00 94.81 104 LEU A CA 1
ATOM 734 C C . LEU A 1 104 ? -19.745 -7.397 11.531 1.00 94.81 104 LEU A C 1
ATOM 736 O O . LEU A 1 104 ? -19.470 -7.029 12.671 1.00 94.81 104 LEU A O 1
ATOM 740 N N . VAL A 1 105 ? -20.728 -8.267 11.295 1.00 91.56 105 VAL A N 1
ATOM 741 C CA . VAL A 1 105 ? -21.543 -8.876 12.366 1.00 91.56 105 VAL A CA 1
ATOM 742 C C . VAL A 1 105 ? -20.717 -9.722 13.342 1.00 91.56 105 VAL A C 1
ATOM 744 O O . VAL A 1 105 ? -21.165 -9.998 14.449 1.00 91.56 105 VAL A O 1
ATOM 747 N N . THR A 1 106 ? -19.518 -10.129 12.929 1.00 89.69 106 THR A N 1
ATOM 748 C CA . THR A 1 106 ? -18.527 -10.871 13.718 1.00 89.69 106 THR A CA 1
ATOM 749 C C . THR A 1 106 ? -17.718 -9.980 14.667 1.00 89.69 106 THR A C 1
ATOM 751 O O . THR A 1 106 ? -17.002 -10.514 15.508 1.00 89.69 106 THR A O 1
ATOM 754 N N . GLY A 1 107 ? -17.840 -8.648 14.572 1.00 91.50 107 GLY A N 1
ATOM 755 C CA . GLY A 1 107 ? -17.106 -7.676 15.397 1.00 91.50 107 GLY A CA 1
ATOM 756 C C . GLY A 1 107 ? -15.792 -7.177 14.786 1.00 91.50 107 GLY A C 1
ATOM 757 O O . GLY A 1 107 ? -15.118 -6.341 15.384 1.00 91.50 107 GLY A O 1
ATOM 758 N N . GLU A 1 108 ? -15.434 -7.666 13.600 1.00 97.69 108 GLU A N 1
ATOM 759 C CA . GLU A 1 108 ? -14.270 -7.213 12.834 1.00 97.69 108 GLU A CA 1
ATOM 760 C C . GLU A 1 108 ? -14.572 -5.903 12.097 1.00 97.69 108 GLU A C 1
ATOM 762 O O . GLU A 1 108 ? -15.713 -5.638 11.710 1.00 97.69 108 GLU A O 1
ATOM 767 N N . VAL A 1 109 ? -13.535 -5.111 11.844 1.00 98.38 109 VAL A N 1
ATOM 768 C CA . VAL A 1 109 ? -13.599 -3.918 10.997 1.00 98.38 109 VAL A CA 1
ATOM 769 C C . VAL A 1 109 ? -12.847 -4.195 9.708 1.00 98.38 109 VAL A C 1
ATOM 771 O O . VAL A 1 109 ? -11.692 -4.599 9.741 1.00 98.38 109 VAL A O 1
ATOM 774 N N . VAL A 1 110 ? -13.484 -3.950 8.569 1.00 98.50 110 VAL A N 1
ATOM 775 C CA . VAL A 1 110 ? -12.867 -4.090 7.247 1.00 98.50 110 VAL A CA 1
ATOM 776 C C . VAL A 1 110 ? -12.804 -2.743 6.540 1.00 98.50 110 VAL A C 1
ATOM 778 O O . VAL A 1 110 ? -13.718 -1.920 6.652 1.00 98.50 110 VAL A O 1
ATOM 781 N N . GLY A 1 111 ? -11.721 -2.526 5.802 1.00 98.50 111 GLY A N 1
ATOM 782 C CA . GLY A 1 111 ? -11.592 -1.454 4.828 1.00 98.50 111 GLY A CA 1
ATOM 783 C C . GLY A 1 111 ? -11.957 -1.974 3.443 1.00 98.50 111 GLY A C 1
ATOM 784 O O . GLY A 1 111 ? -11.247 -2.821 2.910 1.00 98.50 111 GLY A O 1
ATOM 785 N N . LEU A 1 112 ? -13.040 -1.468 2.853 1.00 98.69 112 LEU A N 1
ATOM 786 C CA . LEU A 1 112 ? -13.487 -1.833 1.506 1.00 98.69 112 LEU A CA 1
ATOM 787 C C . LEU A 1 112 ? -13.230 -0.696 0.515 1.00 98.69 112 LEU A C 1
ATOM 789 O O . LEU A 1 112 ? -13.508 0.470 0.801 1.00 98.69 112 LEU A O 1
ATOM 793 N N . VAL A 1 113 ? -12.706 -1.036 -0.658 1.00 98.56 113 VAL A N 1
ATOM 794 C CA . VAL A 1 113 ? -12.436 -0.094 -1.750 1.00 98.56 113 VAL A CA 1
ATOM 795 C C . VAL A 1 113 ? -13.749 0.501 -2.262 1.00 98.56 113 VAL A C 1
ATOM 797 O O . VAL A 1 113 ? -14.663 -0.229 -2.632 1.00 98.56 113 VAL A O 1
ATOM 800 N N . GLY A 1 114 ? -13.853 1.828 -2.291 1.00 98.38 114 GLY A N 1
ATOM 801 C CA . GLY A 1 114 ? -15.034 2.517 -2.804 1.00 98.38 114 GLY A CA 1
ATOM 802 C C . GLY A 1 114 ? -15.141 2.528 -4.331 1.00 98.38 114 GLY A C 1
ATOM 803 O O . GLY A 1 114 ? -14.274 2.042 -5.054 1.00 98.38 114 GLY A O 1
ATOM 804 N N . ALA A 1 115 ? -16.195 3.167 -4.834 1.00 97.69 115 ALA A N 1
ATOM 805 C CA . ALA A 1 115 ? -16.455 3.316 -6.262 1.00 97.69 115 ALA A CA 1
ATOM 806 C C . ALA A 1 115 ? -16.923 4.740 -6.592 1.00 97.69 115 ALA A C 1
ATOM 808 O O . ALA A 1 115 ? -17.865 5.262 -5.996 1.00 97.69 115 ALA A O 1
ATOM 809 N N . GLY A 1 116 ? -16.258 5.397 -7.546 1.00 94.19 116 GLY A N 1
ATOM 810 C CA . GLY A 1 116 ? -16.617 6.745 -7.997 1.00 94.19 116 GLY A CA 1
ATOM 811 C C . GLY A 1 116 ? -16.501 7.821 -6.911 1.00 94.19 116 GLY A C 1
ATOM 812 O O . GLY A 1 116 ? -17.200 8.828 -6.984 1.00 94.19 116 GLY A O 1
ATOM 813 N N . GLY A 1 117 ? -15.658 7.600 -5.896 1.00 93.50 117 GLY A N 1
ATOM 814 C CA . GLY A 1 117 ? -15.523 8.490 -4.735 1.00 93.50 117 GLY A CA 1
ATOM 815 C C . GLY A 1 117 ? -16.595 8.305 -3.653 1.00 93.50 117 GLY A C 1
ATOM 816 O O . GLY A 1 117 ? -16.740 9.171 -2.789 1.00 93.50 117 GLY A O 1
ATOM 817 N N . PHE A 1 118 ? -17.342 7.200 -3.690 1.00 96.88 118 PHE A N 1
ATOM 818 C CA . PHE A 1 118 ? -18.336 6.837 -2.682 1.00 96.88 118 PHE A CA 1
ATOM 819 C C . PHE A 1 118 ? -18.008 5.484 -2.047 1.00 96.88 118 PHE A C 1
ATOM 821 O O . PHE A 1 118 ? -17.345 4.646 -2.658 1.00 96.88 118 PHE A O 1
ATOM 828 N N . ALA A 1 119 ? -18.498 5.271 -0.826 1.00 97.56 119 ALA A N 1
ATOM 829 C CA . ALA A 1 119 ? -18.363 3.998 -0.130 1.00 97.56 119 ALA A CA 1
ATOM 830 C C . ALA A 1 119 ? -19.134 2.887 -0.866 1.00 97.56 119 ALA A C 1
ATOM 832 O O . ALA A 1 119 ? -20.292 3.086 -1.244 1.00 97.56 119 ALA A O 1
ATOM 833 N N . ASP A 1 120 ? -18.501 1.726 -1.043 1.00 97.81 120 ASP A N 1
ATOM 834 C CA . ASP A 1 120 ? -19.088 0.552 -1.690 1.00 97.81 120 ASP A CA 1
ATOM 835 C C . ASP A 1 120 ? -18.985 -0.672 -0.756 1.00 97.81 120 ASP A C 1
ATOM 837 O O . ASP A 1 120 ? -17.885 -1.176 -0.528 1.00 97.81 120 ASP A O 1
ATOM 841 N N . PRO A 1 121 ? -20.105 -1.180 -0.203 1.00 96.06 121 PRO A N 1
ATOM 842 C CA . PRO A 1 121 ? -20.092 -2.348 0.680 1.00 96.06 121 PRO A CA 1
ATOM 843 C C . PRO A 1 121 ? -19.772 -3.664 -0.046 1.00 96.06 121 PRO A C 1
ATOM 845 O O . PRO A 1 121 ? -19.607 -4.689 0.610 1.00 96.06 121 PRO A O 1
ATOM 848 N N . LEU A 1 122 ? -19.738 -3.661 -1.382 1.00 96.69 122 LEU A N 1
ATOM 849 C CA . LEU A 1 122 ? -19.308 -4.790 -2.212 1.00 96.69 122 LEU A CA 1
ATOM 850 C C . LEU A 1 122 ? -17.890 -4.591 -2.767 1.00 96.69 122 LEU A C 1
ATOM 852 O O . LEU A 1 122 ? -17.428 -5.402 -3.573 1.00 96.69 122 LEU A O 1
ATOM 856 N N . GLY A 1 123 ? -17.219 -3.518 -2.343 1.00 97.69 123 GLY A N 1
ATOM 857 C CA . GLY A 1 123 ? -15.841 -3.223 -2.686 1.00 97.69 123 GLY A CA 1
ATOM 858 C C . GLY A 1 123 ? -14.887 -4.344 -2.290 1.00 97.69 123 GLY A C 1
ATOM 859 O O . GLY A 1 123 ? -15.145 -5.116 -1.364 1.00 97.69 123 GLY A O 1
ATOM 860 N N . ALA A 1 124 ? -13.755 -4.423 -2.987 1.00 98.12 124 ALA A N 1
ATOM 861 C CA . ALA A 1 124 ? -12.688 -5.334 -2.595 1.00 98.12 124 ALA A CA 1
ATOM 862 C C . ALA A 1 124 ? -12.162 -4.957 -1.202 1.00 98.12 124 ALA A C 1
ATOM 864 O O . ALA A 1 124 ? -12.027 -3.778 -0.884 1.00 98.12 124 ALA A O 1
ATOM 865 N N . GLU A 1 125 ? -11.849 -5.951 -0.382 1.00 98.31 125 GLU A N 1
ATOM 866 C CA . GLU A 1 125 ? -11.221 -5.727 0.918 1.00 98.31 125 GLU A CA 1
ATOM 867 C C . GLU A 1 125 ? -9.766 -5.306 0.726 1.00 98.31 125 GLU A C 1
ATOM 869 O O . GLU A 1 125 ? -9.050 -5.948 -0.037 1.00 98.31 125 GLU A O 1
ATOM 874 N N . ALA A 1 126 ? -9.354 -4.221 1.380 1.00 98.12 126 ALA A N 1
ATOM 875 C CA . ALA A 1 126 ? -7.980 -3.727 1.393 1.00 98.12 126 ALA A CA 1
ATOM 876 C C . ALA A 1 126 ? -7.249 -4.099 2.687 1.00 98.12 126 ALA A C 1
ATOM 878 O O . ALA A 1 126 ? -6.077 -4.462 2.649 1.00 98.12 126 ALA A O 1
ATOM 879 N N . PHE A 1 127 ? -7.954 -4.054 3.817 1.00 98.50 127 PHE A N 1
ATOM 880 C CA 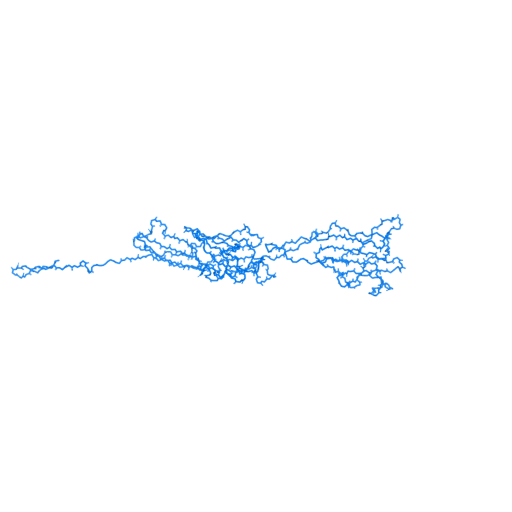. PHE A 1 127 ? -7.437 -4.491 5.108 1.00 98.50 127 PHE A CA 1
ATOM 881 C C . PHE A 1 127 ? -8.567 -4.932 6.040 1.00 98.50 127 PHE A C 1
ATOM 883 O O . PHE A 1 127 ? -9.738 -4.581 5.843 1.00 98.50 127 PHE A O 1
ATOM 890 N N . ARG A 1 128 ? -8.193 -5.636 7.106 1.00 98.31 128 ARG A N 1
ATOM 891 C CA . ARG A 1 128 ? -9.064 -6.116 8.174 1.00 98.31 128 ARG A CA 1
ATOM 892 C C . ARG A 1 128 ? -8.395 -5.952 9.525 1.00 98.31 128 ARG A C 1
ATOM 894 O O . ARG A 1 128 ? -7.223 -6.261 9.694 1.00 98.31 128 ARG A O 1
ATOM 901 N N . ILE A 1 129 ? -9.179 -5.496 10.492 1.00 98.56 129 ILE A N 1
ATOM 902 C CA . ILE A 1 129 ? -8.803 -5.386 11.895 1.00 98.56 129 ILE A CA 1
ATOM 903 C C . ILE A 1 129 ? -9.760 -6.264 12.689 1.00 98.56 129 ILE A C 1
ATOM 905 O O . ILE A 1 129 ? -10.982 -6.125 12.583 1.00 98.56 129 ILE A O 1
ATOM 909 N N . SER A 1 130 ? -9.215 -7.161 13.499 1.00 98.38 130 SER A N 1
ATOM 910 C CA . SER A 1 130 ? -9.998 -8.010 14.396 1.00 98.38 130 SER A CA 1
ATOM 911 C C . SER A 1 130 ? -9.522 -7.845 15.833 1.00 98.38 130 SER A C 1
ATOM 913 O O . SER A 1 130 ? -8.397 -7.412 16.067 1.00 98.38 130 SER A O 1
ATOM 915 N N . VAL A 1 131 ? -10.389 -8.137 16.804 1.00 98.50 131 VAL A N 1
ATOM 916 C CA . VAL A 1 131 ? -10.019 -8.126 18.221 1.00 98.50 131 VAL A CA 1
ATOM 917 C C . VAL A 1 131 ? -10.487 -9.398 18.905 1.00 98.50 131 VAL A C 1
ATOM 919 O O . VAL A 1 131 ? -11.637 -9.820 18.774 1.00 98.50 131 VAL A O 1
ATOM 922 N N . ASN A 1 132 ? -9.608 -9.991 19.704 1.00 98.25 132 ASN A N 1
ATOM 923 C CA . ASN A 1 132 ? -9.997 -11.010 20.653 1.00 98.25 132 ASN A CA 1
ATOM 924 C C . ASN A 1 132 ? -10.714 -10.352 21.838 1.00 98.25 132 ASN A C 1
ATOM 926 O O . ASN A 1 132 ? -10.099 -9.699 22.685 1.00 98.25 132 ASN A O 1
ATOM 930 N N . ALA A 1 133 ? -12.022 -10.580 21.910 1.00 97.50 133 ALA A N 1
ATOM 931 C CA . ALA A 1 133 ? -12.907 -9.990 22.905 1.00 97.50 133 ALA A CA 1
ATOM 932 C C . ALA A 1 133 ? -12.490 -10.248 24.366 1.00 97.50 133 ALA A C 1
ATOM 934 O O . ALA A 1 133 ? -12.826 -9.446 25.231 1.00 97.50 133 ALA A O 1
ATOM 935 N N . ALA A 1 134 ? -11.760 -11.331 24.652 1.00 97.06 134 ALA A N 1
ATOM 936 C CA . ALA A 1 134 ? -11.345 -11.690 26.007 1.00 97.06 134 ALA A CA 1
ATOM 937 C C . ALA A 1 134 ? -9.939 -11.187 26.370 1.00 97.06 134 ALA A C 1
ATOM 939 O O . ALA A 1 134 ? -9.668 -10.933 27.542 1.00 97.06 134 ALA A O 1
ATOM 940 N N . THR A 1 135 ? -9.030 -11.076 25.395 1.00 97.06 135 THR A N 1
ATOM 941 C CA . THR A 1 135 ? -7.616 -10.757 25.662 1.00 97.06 135 THR A CA 1
ATOM 942 C C . THR A 1 135 ? -7.212 -9.346 25.258 1.00 97.06 135 THR A C 1
ATOM 944 O O . THR A 1 135 ? -6.142 -8.905 25.670 1.00 97.06 135 THR A O 1
ATOM 947 N N . GLY A 1 136 ? -8.010 -8.657 24.436 1.00 97.12 136 GLY A N 1
ATOM 948 C CA . GLY A 1 136 ? -7.649 -7.354 23.874 1.00 97.12 136 GLY A CA 1
ATOM 949 C C . GLY A 1 136 ? -6.506 -7.423 22.857 1.00 97.12 136 GLY A C 1
ATOM 950 O O . GLY A 1 136 ? -5.899 -6.396 22.557 1.00 97.12 136 GLY A O 1
ATOM 951 N N . GLN A 1 137 ? -6.185 -8.621 22.355 1.00 98.44 137 GLN A N 1
ATOM 952 C CA . GLN A 1 137 ? -5.296 -8.786 21.208 1.00 98.44 137 GLN A CA 1
ATOM 953 C C . GLN A 1 137 ? -6.002 -8.287 19.950 1.00 98.44 137 GLN A C 1
ATOM 955 O O . GLN A 1 137 ? -7.125 -8.709 19.685 1.00 98.44 137 GLN A O 1
ATOM 960 N N . VAL A 1 138 ? -5.354 -7.391 19.216 1.00 98.56 138 VAL A N 1
ATOM 961 C CA . VAL A 1 138 ? -5.827 -6.820 17.960 1.00 98.56 138 VAL A CA 1
ATOM 962 C C . VAL A 1 138 ? -4.908 -7.305 16.849 1.00 98.56 138 VAL A C 1
ATOM 964 O O . VAL A 1 138 ? -3.691 -7.199 16.973 1.00 98.56 138 VAL A O 1
ATOM 967 N N . ASP A 1 139 ? -5.501 -7.814 15.776 1.00 98.38 139 ASP A N 1
ATOM 968 C CA . ASP A 1 139 ? -4.778 -8.298 14.603 1.00 98.38 139 ASP A CA 1
ATOM 969 C C . ASP A 1 139 ? -5.093 -7.399 13.401 1.00 98.38 139 ASP A C 1
ATOM 971 O O . ASP A 1 139 ? -6.260 -7.045 13.193 1.00 98.38 139 ASP A O 1
ATOM 975 N N . LEU A 1 140 ? -4.068 -7.046 12.622 1.00 98.44 140 LEU A N 1
ATOM 976 C CA . LEU A 1 140 ? -4.159 -6.299 11.367 1.00 98.44 140 LEU A CA 1
ATOM 977 C C . LEU A 1 140 ? -3.701 -7.180 10.211 1.00 98.44 140 LEU A C 1
ATOM 979 O O . LEU A 1 140 ? -2.590 -7.704 10.206 1.00 98.44 140 LEU A O 1
ATOM 983 N N . ASP A 1 141 ? -4.569 -7.292 9.220 1.00 97.81 141 ASP A N 1
ATOM 984 C CA . ASP A 1 141 ? -4.315 -7.975 7.961 1.00 97.81 141 ASP A CA 1
ATOM 985 C C . ASP A 1 141 ? -4.469 -6.963 6.826 1.00 97.81 141 ASP A C 1
ATOM 987 O O . ASP A 1 141 ? -5.515 -6.319 6.708 1.00 97.81 141 ASP A O 1
ATOM 991 N N . GLN A 1 142 ? -3.432 -6.800 6.010 1.00 97.81 142 GLN A N 1
ATOM 992 C CA . GLN A 1 142 ? -3.476 -5.988 4.803 1.00 97.81 142 GLN A CA 1
ATOM 993 C C . GLN A 1 142 ? -3.382 -6.896 3.588 1.00 97.81 142 GLN A C 1
ATOM 995 O O . GLN A 1 142 ? -2.396 -7.591 3.385 1.00 97.81 142 GLN A O 1
ATOM 1000 N N . VAL A 1 143 ? -4.378 -6.796 2.714 1.00 96.81 143 VAL A N 1
ATOM 1001 C CA . VAL A 1 143 ? -4.525 -7.685 1.557 1.00 96.81 143 VAL A CA 1
ATOM 1002 C C . VAL A 1 143 ? -4.379 -6.963 0.217 1.00 96.81 143 VAL A C 1
ATOM 1004 O O . VAL A 1 143 ? -4.394 -7.607 -0.835 1.00 96.81 143 VAL A O 1
ATOM 1007 N N . ARG A 1 144 ? -4.250 -5.630 0.222 1.00 96.88 144 ARG A N 1
ATOM 1008 C CA . ARG A 1 144 ? -4.039 -4.808 -0.980 1.00 96.88 144 ARG A CA 1
ATOM 1009 C C . ARG A 1 144 ? -3.036 -3.696 -0.706 1.00 96.88 144 ARG A C 1
ATOM 1011 O O . ARG A 1 144 ? -3.043 -3.137 0.387 1.00 96.88 144 ARG A O 1
ATOM 1018 N N . ALA A 1 145 ? -2.237 -3.371 -1.718 1.00 96.19 145 ALA A N 1
ATOM 1019 C CA . ALA A 1 145 ? -1.296 -2.259 -1.675 1.00 96.19 145 ALA A CA 1
ATOM 1020 C C . ALA A 1 145 ? -2.021 -0.911 -1.551 1.00 96.19 145 ALA A C 1
ATOM 1022 O O . ALA A 1 145 ? -3.075 -0.698 -2.178 1.00 96.19 145 ALA A O 1
ATOM 1023 N N . LEU A 1 146 ? -1.472 -0.012 -0.741 1.00 97.19 146 LEU A N 1
ATOM 1024 C CA . LEU A 1 146 ? -2.055 1.290 -0.439 1.00 97.19 146 LEU A CA 1
ATOM 1025 C C . LEU A 1 146 ? -1.170 2.413 -0.974 1.00 97.19 146 LEU A C 1
ATOM 1027 O O . LEU A 1 146 ? 0.036 2.295 -1.104 1.00 97.19 146 LEU A O 1
ATOM 1031 N N . GLN A 1 147 ? -1.783 3.531 -1.355 1.00 96.25 147 GLN A N 1
ATOM 1032 C CA . GLN A 1 147 ? -1.037 4.645 -1.922 1.00 96.25 147 GLN A CA 1
ATOM 1033 C C . GLN A 1 147 ? -0.311 5.425 -0.828 1.00 96.25 147 GLN A C 1
ATOM 1035 O O . GLN A 1 147 ? -0.946 5.985 0.072 1.00 96.25 147 GLN A O 1
ATOM 1040 N N . HIS A 1 148 ? 1.001 5.564 -0.996 1.00 95.62 148 HIS A N 1
ATOM 1041 C CA . HIS A 1 148 ? 1.857 6.355 -0.126 1.00 95.62 148 HIS A CA 1
ATOM 1042 C C . HIS A 1 148 ? 2.173 7.749 -0.720 1.00 95.62 148 HIS A C 1
ATOM 1044 O O . HIS A 1 148 ? 2.255 7.906 -1.945 1.00 95.62 148 HIS A O 1
ATOM 1050 N N . PRO A 1 149 ? 2.280 8.813 0.106 1.00 94.62 149 PRO A N 1
ATOM 1051 C CA . PRO A 1 149 ? 2.476 10.181 -0.380 1.00 94.62 149 PRO A CA 1
ATOM 1052 C C . PRO A 1 149 ? 3.816 10.445 -1.076 1.00 94.62 149 PRO A C 1
ATOM 1054 O O . PRO A 1 149 ? 3.873 11.306 -1.961 1.00 94.62 149 PRO A O 1
ATOM 1057 N N . ASN A 1 150 ? 4.897 9.784 -0.655 1.00 93.69 150 ASN A N 1
ATOM 1058 C CA . ASN A 1 150 ? 6.250 10.046 -1.123 1.00 93.69 150 ASN A CA 1
ATOM 1059 C C . ASN A 1 150 ? 6.837 8.830 -1.862 1.00 93.69 150 ASN A C 1
ATOM 1061 O O . ASN A 1 150 ? 7.493 7.991 -1.248 1.00 93.69 150 ASN A O 1
ATOM 1065 N N . PRO A 1 151 ? 6.760 8.794 -3.206 1.00 87.75 151 PRO A N 1
ATOM 1066 C CA . PRO A 1 151 ? 7.175 7.631 -4.000 1.00 87.75 151 PRO A CA 1
ATOM 1067 C C . PRO A 1 151 ? 8.687 7.348 -3.972 1.00 87.75 151 PRO A C 1
ATOM 1069 O O . PRO A 1 151 ? 9.147 6.373 -4.558 1.00 87.75 151 PRO A O 1
ATOM 1072 N N . ALA A 1 152 ? 9.488 8.231 -3.370 1.00 88.94 152 ALA A N 1
ATOM 1073 C CA . ALA A 1 152 ? 10.934 8.071 -3.259 1.00 88.94 152 ALA A CA 1
ATOM 1074 C C . ALA A 1 152 ? 11.392 7.678 -1.848 1.00 88.94 152 ALA A C 1
ATOM 1076 O O . ALA A 1 152 ? 12.584 7.426 -1.664 1.00 88.94 152 ALA A O 1
ATOM 1077 N N . GLN A 1 153 ? 10.502 7.679 -0.851 1.00 93.62 153 GLN A N 1
ATOM 1078 C CA . GLN A 1 153 ? 10.856 7.338 0.521 1.00 93.62 153 GLN A CA 1
ATOM 1079 C C . GLN A 1 153 ? 10.740 5.827 0.730 1.00 93.62 153 GLN A C 1
ATOM 1081 O O . GLN A 1 153 ? 9.638 5.299 0.680 1.00 93.62 153 GLN A O 1
ATOM 1086 N N . PRO A 1 154 ? 11.848 5.123 1.017 1.00 91.56 154 PRO A N 1
ATOM 1087 C CA . PRO A 1 154 ? 11.772 3.716 1.378 1.00 91.56 154 PRO A CA 1
ATOM 1088 C C . PRO A 1 154 ? 11.077 3.548 2.728 1.00 91.56 154 PRO A C 1
ATOM 1090 O O . PRO A 1 154 ? 11.352 4.320 3.655 1.00 91.56 154 PRO A O 1
ATOM 1093 N N . ASN A 1 155 ? 10.269 2.499 2.858 1.00 94.19 155 ASN A N 1
ATOM 1094 C CA . ASN A 1 155 ? 9.597 2.111 4.093 1.00 94.19 155 ASN A CA 1
ATOM 1095 C C . ASN A 1 155 ? 8.768 3.265 4.710 1.00 94.19 155 ASN A C 1
ATOM 1097 O O . ASN A 1 155 ? 8.859 3.570 5.910 1.00 94.19 155 ASN A O 1
ATOM 1101 N N . GLU A 1 156 ? 8.033 3.996 3.861 1.00 96.69 156 GLU A N 1
ATOM 1102 C CA . GLU A 1 156 ? 7.175 5.106 4.290 1.00 96.69 156 GLU A CA 1
ATOM 1103 C C . GLU A 1 156 ? 6.011 4.572 5.124 1.00 96.69 156 GLU A C 1
ATOM 1105 O O . GLU A 1 156 ? 5.442 3.549 4.784 1.00 96.69 156 GLU A O 1
ATOM 1110 N N . LEU A 1 157 ? 5.647 5.264 6.207 1.00 96.94 157 LEU A N 1
ATOM 1111 C CA . LEU A 1 157 ? 4.514 4.902 7.059 1.00 96.94 157 LEU A CA 1
ATOM 1112 C C . LEU A 1 157 ? 3.331 5.831 6.792 1.00 96.94 157 LEU A C 1
ATOM 1114 O O . LEU A 1 157 ? 3.456 7.048 6.966 1.00 96.94 157 LEU A O 1
ATOM 1118 N N . ILE A 1 158 ? 2.170 5.254 6.498 1.00 97.44 158 ILE A N 1
ATOM 1119 C CA . ILE A 1 158 ? 0.875 5.936 6.595 1.00 97.44 158 ILE A CA 1
ATOM 1120 C C . ILE A 1 158 ? 0.045 5.317 7.713 1.00 97.44 158 ILE A C 1
ATOM 1122 O O . ILE A 1 158 ? 0.220 4.156 8.063 1.00 97.44 158 ILE A O 1
ATOM 1126 N N . ASN A 1 159 ? -0.871 6.099 8.275 1.00 98.00 159 ASN A N 1
ATOM 1127 C CA . ASN A 1 159 ? -1.760 5.650 9.341 1.00 98.00 159 ASN A CA 1
ATOM 1128 C C . ASN A 1 159 ? -3.218 5.838 8.934 1.00 98.00 159 ASN A C 1
ATOM 1130 O O . ASN A 1 159 ? -3.538 6.663 8.071 1.00 98.00 159 ASN A O 1
ATOM 1134 N N . LEU A 1 160 ? -4.113 5.125 9.611 1.00 97.81 160 LEU A N 1
ATOM 1135 C CA . LEU A 1 160 ? -5.538 5.406 9.514 1.00 97.81 160 LEU A CA 1
ATOM 1136 C C . LEU A 1 160 ? -5.874 6.819 10.020 1.00 97.81 160 LEU A C 1
ATOM 1138 O O . LEU A 1 160 ? -5.183 7.442 10.829 1.00 97.81 160 LEU A O 1
ATOM 1142 N N . THR A 1 161 ? -7.012 7.335 9.566 1.00 97.56 161 THR A N 1
ATOM 1143 C CA . THR A 1 161 ? -7.553 8.601 10.060 1.00 97.56 161 THR A CA 1
ATOM 1144 C C . THR A 1 161 ? -7.828 8.485 11.561 1.00 97.56 161 THR A C 1
ATOM 1146 O O . THR A 1 161 ? -8.416 7.511 12.037 1.00 97.56 161 THR A O 1
AT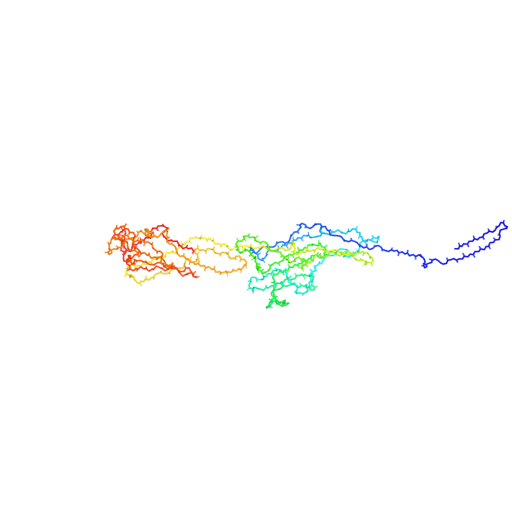OM 1149 N N . THR A 1 162 ? -7.419 9.493 12.333 1.00 96.12 162 THR A N 1
ATOM 1150 C CA . THR A 1 162 ? -7.646 9.538 13.783 1.00 96.12 162 THR A CA 1
ATOM 1151 C C . THR A 1 162 ? -9.125 9.330 14.121 1.00 96.12 162 THR A C 1
ATOM 1153 O O . THR A 1 162 ? -9.998 9.934 13.498 1.00 96.12 162 THR A O 1
ATOM 1156 N N . ASN A 1 163 ? -9.411 8.492 15.124 1.00 95.50 163 ASN A N 1
ATOM 1157 C CA . ASN A 1 163 ? -10.761 8.083 15.536 1.00 95.50 163 ASN A CA 1
ATOM 1158 C C . ASN A 1 163 ? -11.601 7.365 14.461 1.00 95.50 163 ASN A C 1
ATOM 1160 O O . ASN A 1 163 ? -12.783 7.123 14.699 1.00 95.50 163 ASN A O 1
ATOM 1164 N N . ALA A 1 164 ? -11.047 7.021 13.294 1.00 97.00 164 ALA A N 1
ATOM 1165 C CA . ALA A 1 164 ? -11.801 6.284 12.281 1.00 97.00 164 ALA A CA 1
ATOM 1166 C C . ALA A 1 164 ? -12.127 4.864 12.756 1.00 97.00 164 ALA A C 1
ATOM 1168 O O . ALA A 1 164 ? -13.251 4.402 12.562 1.00 97.00 164 ALA A O 1
ATOM 1169 N N . VAL A 1 165 ? -11.174 4.237 13.452 1.00 98.31 165 VAL A N 1
ATOM 1170 C CA . VAL A 1 165 ? -11.345 2.980 14.185 1.00 98.31 165 VAL A CA 1
ATOM 1171 C C . VAL A 1 165 ? -11.001 3.215 15.654 1.00 98.31 165 VAL A C 1
ATOM 1173 O O . VAL A 1 165 ? -10.023 3.902 15.971 1.00 98.31 165 VAL A O 1
ATOM 1176 N N . THR A 1 166 ? -11.800 2.653 16.555 1.00 98.00 166 THR A N 1
ATOM 1177 C CA . THR A 1 166 ? -11.577 2.699 18.003 1.00 98.00 166 THR A CA 1
ATOM 1178 C C . THR A 1 166 ? -11.563 1.298 18.595 1.00 98.00 166 THR A C 1
ATOM 1180 O O . THR A 1 166 ? -12.252 0.401 18.115 1.00 98.00 166 THR A O 1
ATOM 1183 N N . LEU A 1 167 ? -10.788 1.115 19.661 1.00 98.44 167 LEU A N 1
ATOM 1184 C CA . LEU A 1 167 ? -10.872 -0.058 20.524 1.00 98.44 167 LEU A CA 1
ATOM 1185 C C . LEU A 1 167 ? -11.620 0.343 21.792 1.00 98.44 167 LEU A C 1
ATOM 1187 O O . LEU A 1 167 ? -11.284 1.352 22.415 1.00 98.44 167 LEU A O 1
ATOM 1191 N N . ILE A 1 168 ? -12.630 -0.434 22.161 1.00 98.50 168 ILE A N 1
ATOM 1192 C CA . ILE A 1 168 ? -13.528 -0.171 23.285 1.00 98.50 168 ILE A CA 1
ATOM 1193 C C . ILE A 1 168 ? -13.376 -1.309 24.288 1.00 98.50 168 ILE A C 1
ATOM 1195 O O . ILE A 1 168 ? -13.514 -2.474 23.916 1.00 98.50 168 ILE A O 1
ATOM 1199 N N . ALA A 1 169 ? -13.124 -0.968 25.550 1.00 98.56 169 ALA A N 1
ATOM 1200 C CA . ALA A 1 169 ? -13.165 -1.900 26.667 1.00 98.56 169 ALA A CA 1
ATOM 1201 C C . ALA A 1 169 ? -14.414 -1.629 27.509 1.00 98.56 169 ALA A C 1
ATOM 1203 O O . ALA A 1 169 ? -14.601 -0.505 27.982 1.00 98.56 169 ALA A O 1
ATOM 1204 N N . THR A 1 170 ? -15.234 -2.655 27.711 1.00 98.50 170 THR A N 1
ATOM 1205 C CA . THR A 1 170 ? -16.461 -2.602 28.513 1.00 98.50 170 THR A CA 1
ATOM 1206 C C . THR A 1 170 ? -16.291 -3.482 29.739 1.00 98.50 170 THR A C 1
ATOM 1208 O O . THR A 1 170 ? -16.034 -4.678 29.602 1.00 98.50 170 THR A O 1
ATOM 1211 N N . ALA A 1 171 ? -16.423 -2.884 30.921 1.00 98.38 171 ALA A N 1
ATOM 1212 C CA . ALA A 1 171 ? -16.472 -3.588 32.190 1.00 98.38 171 ALA A CA 1
ATOM 1213 C C . ALA A 1 171 ? -17.922 -3.741 32.658 1.00 98.38 171 ALA A C 1
ATOM 1215 O O . ALA A 1 171 ? -18.672 -2.765 32.614 1.00 98.38 171 ALA A O 1
ATOM 1216 N N . THR A 1 172 ? -18.280 -4.930 33.136 1.00 98.25 172 THR A N 1
ATOM 1217 C CA . THR A 1 172 ? -19.599 -5.250 33.698 1.00 98.25 172 THR A CA 1
ATOM 1218 C C . THR A 1 172 ? -19.427 -5.900 35.072 1.00 98.25 172 THR A C 1
ATOM 1220 O O . THR A 1 172 ? -18.570 -6.778 35.244 1.00 98.25 172 THR A O 1
ATOM 1223 N N . ASP A 1 173 ? -20.202 -5.464 36.060 1.00 97.56 173 ASP A N 1
ATOM 1224 C CA . ASP A 1 173 ? -20.231 -6.049 37.407 1.00 97.56 173 ASP A CA 1
ATOM 1225 C C . ASP A 1 173 ? -21.299 -7.151 37.540 1.00 97.56 173 ASP A C 1
ATOM 1227 O O . ASP A 1 173 ? -21.762 -7.721 36.545 1.00 97.56 173 ASP A O 1
ATOM 1231 N N . LYS A 1 174 ? -21.579 -7.605 38.764 1.00 97.12 174 LYS A N 1
ATOM 1232 C CA . LYS A 1 174 ? -22.327 -8.845 38.980 1.00 97.12 174 LYS A CA 1
ATOM 1233 C C . LYS A 1 174 ? -23.831 -8.661 38.819 1.00 97.12 174 LYS A C 1
ATOM 1235 O O . LYS A 1 174 ? -24.486 -9.637 38.435 1.00 97.12 174 LYS A O 1
ATOM 1240 N N . ASP A 1 175 ? -24.373 -7.486 39.094 1.00 94.44 175 ASP A N 1
ATOM 1241 C CA . ASP A 1 175 ? -25.796 -7.212 38.920 1.00 94.44 175 ASP A CA 1
ATOM 1242 C C . ASP A 1 175 ? -26.156 -6.597 37.553 1.00 94.44 175 ASP A C 1
ATOM 1244 O O . ASP A 1 175 ? -27.321 -6.662 37.144 1.00 94.44 175 ASP A O 1
ATOM 1248 N N . GLY A 1 176 ? -25.145 -6.189 36.778 1.00 95.31 176 GLY A N 1
ATOM 1249 C CA . GLY A 1 176 ? -25.248 -5.925 35.344 1.00 95.31 176 GLY A CA 1
ATOM 1250 C C . GLY A 1 176 ? -24.983 -4.479 34.939 1.00 95.31 176 GLY A C 1
ATOM 1251 O O . GLY A 1 176 ? -25.133 -4.155 33.753 1.00 95.31 176 GLY A O 1
ATOM 1252 N N . ASP A 1 177 ? -24.564 -3.627 35.868 1.00 97.19 177 ASP A N 1
ATOM 1253 C CA . ASP A 1 177 ? -24.084 -2.293 35.558 1.00 97.19 177 ASP A CA 1
ATOM 1254 C C . ASP A 1 177 ? -22.824 -2.358 34.687 1.00 97.19 177 ASP A C 1
ATOM 1256 O O . ASP A 1 177 ? -22.032 -3.304 34.707 1.00 97.19 177 ASP A O 1
ATOM 1260 N N . SER A 1 178 ? -22.663 -1.367 33.807 1.00 97.19 178 SER A N 1
ATOM 1261 C CA . SER A 1 178 ? -21.595 -1.365 32.805 1.00 97.19 178 SER A CA 1
ATOM 1262 C C . SER A 1 178 ? -20.971 0.007 32.619 1.00 97.19 178 SER A C 1
ATOM 1264 O O . SER A 1 178 ? -21.654 1.028 32.556 1.00 97.19 178 SER A O 1
ATOM 1266 N N . ALA A 1 179 ? -19.654 0.014 32.445 1.00 98.31 179 ALA A N 1
ATOM 1267 C CA . ALA A 1 179 ? -18.864 1.195 32.138 1.00 98.31 179 ALA A CA 1
ATOM 1268 C C . ALA A 1 179 ? -17.877 0.870 31.025 1.00 98.31 179 ALA A C 1
ATOM 1270 O O . ALA A 1 179 ? -17.418 -0.264 30.896 1.00 98.31 179 ALA A O 1
ATOM 1271 N N . PHE A 1 180 ? -17.530 1.867 30.219 1.00 98.31 180 PHE A N 1
ATOM 1272 C CA . PHE A 1 180 ? -16.620 1.668 29.102 1.00 98.31 180 PHE A CA 1
ATOM 1273 C C . PHE A 1 180 ? -15.618 2.805 28.976 1.00 98.31 180 PHE A C 1
ATOM 1275 O O . PHE A 1 180 ? -15.848 3.930 29.421 1.00 98.31 180 PHE A O 1
ATOM 1282 N N . ALA A 1 181 ? -14.512 2.496 28.316 1.00 98.50 181 ALA A N 1
ATOM 1283 C CA . ALA A 1 181 ? -13.546 3.467 27.842 1.00 98.50 181 ALA A CA 1
ATOM 1284 C C . ALA A 1 181 ? -13.097 3.075 26.432 1.00 98.50 181 ALA A C 1
ATOM 1286 O O . ALA A 1 181 ? -13.179 1.908 26.046 1.00 98.50 181 ALA A O 1
ATOM 1287 N N . SER A 1 182 ? -12.616 4.044 25.655 1.00 97.94 182 SER A N 1
ATOM 1288 C CA . SER A 1 182 ? -12.182 3.803 24.280 1.00 97.94 182 SER A CA 1
ATOM 1289 C C . SER A 1 182 ? -10.901 4.546 23.945 1.00 97.94 182 SER A C 1
ATOM 1291 O O . SER A 1 182 ? -10.730 5.693 24.358 1.00 97.94 182 SER A O 1
ATOM 1293 N N . ILE A 1 183 ? -10.059 3.928 23.124 1.00 97.94 183 ILE A N 1
ATOM 1294 C CA . ILE A 1 183 ? -8.890 4.561 22.507 1.00 97.94 183 ILE A CA 1
ATOM 1295 C C . ILE A 1 183 ? -9.069 4.626 20.988 1.00 97.94 183 ILE A C 1
ATOM 1297 O O . ILE A 1 183 ? -9.732 3.776 20.392 1.00 97.94 183 ILE A O 1
ATOM 1301 N N . SER A 1 184 ? -8.458 5.626 20.355 1.00 97.44 184 SER A N 1
ATOM 1302 C CA . SER A 1 184 ? -8.296 5.655 18.899 1.00 97.44 184 SER A CA 1
ATOM 1303 C C . SER A 1 184 ? -7.246 4.632 18.483 1.00 97.44 184 SER A C 1
ATOM 1305 O O . SER A 1 184 ? -6.178 4.576 19.087 1.00 97.44 184 SER A O 1
ATOM 1307 N N . LEU A 1 185 ? -7.536 3.871 17.429 1.00 97.62 185 LEU A N 1
ATOM 1308 C CA . LEU A 1 185 ? -6.541 3.070 16.717 1.00 97.62 185 LEU A CA 1
ATOM 1309 C C . LEU A 1 185 ? -6.000 3.789 15.475 1.00 97.62 185 LEU A C 1
ATOM 1311 O O . LEU A 1 185 ? -5.070 3.297 14.854 1.00 97.62 185 LEU A O 1
ATOM 1315 N N . GLY A 1 186 ? -6.546 4.957 15.115 1.00 94.69 186 GLY A N 1
ATOM 1316 C CA . GLY A 1 186 ? -6.166 5.681 13.898 1.00 94.69 186 GLY A CA 1
ATOM 1317 C C . GLY A 1 186 ? -4.661 5.944 13.784 1.00 94.69 186 GLY A C 1
ATOM 1318 O O . GLY A 1 186 ? -4.058 5.623 12.777 1.00 94.69 186 GLY A O 1
ATOM 1319 N N . ASP A 1 187 ? -4.040 6.446 14.851 1.00 93.38 187 ASP A N 1
ATOM 1320 C CA . ASP A 1 187 ? -2.595 6.698 14.949 1.00 93.38 187 ASP A CA 1
ATOM 1321 C C . ASP A 1 187 ? -1.782 5.476 15.408 1.00 93.38 187 ASP A C 1
ATOM 1323 O O . ASP A 1 187 ? -0.583 5.601 15.654 1.00 93.38 187 ASP A O 1
ATOM 1327 N N . LYS A 1 188 ? -2.442 4.329 15.607 1.00 97.12 188 LYS A N 1
ATOM 1328 C CA . LYS A 1 188 ? -1.825 3.069 16.043 1.00 97.12 188 LYS A CA 1
ATOM 1329 C C . LYS A 1 188 ? -1.802 2.021 14.946 1.00 97.12 188 LYS A C 1
ATOM 1331 O O . LYS A 1 188 ? -1.010 1.106 15.063 1.00 97.12 188 LYS A O 1
ATOM 1336 N N . VAL A 1 189 ? -2.658 2.136 13.936 1.00 98.00 189 VAL A N 1
ATOM 1337 C CA . VAL A 1 189 ? -2.725 1.234 12.786 1.00 98.00 189 VAL A CA 1
ATOM 1338 C C . VAL A 1 189 ? -1.978 1.874 11.631 1.00 98.00 189 VAL A C 1
ATOM 1340 O O . VAL A 1 189 ? -2.422 2.899 11.101 1.00 98.00 189 VAL A O 1
ATOM 1343 N N . GLY A 1 190 ? -0.865 1.250 11.268 1.00 97.44 190 GLY A N 1
ATOM 1344 C CA . GLY A 1 190 ? 0.067 1.730 10.267 1.00 97.44 190 GLY A CA 1
ATOM 1345 C C . GLY A 1 190 ? 0.271 0.751 9.115 1.00 97.44 190 GLY A C 1
ATOM 1346 O O . GLY A 1 190 ? 0.214 -0.464 9.297 1.00 97.44 190 GLY A O 1
ATOM 1347 N N . PHE A 1 191 ? 0.546 1.300 7.938 1.00 98.00 191 PHE A N 1
ATOM 1348 C CA . PHE A 1 191 ? 0.903 0.562 6.729 1.00 98.00 191 PHE A CA 1
ATOM 1349 C C . PHE A 1 191 ? 2.242 1.099 6.230 1.00 98.00 191 PHE A C 1
ATOM 1351 O O . PHE A 1 191 ? 2.418 2.320 6.142 1.00 98.00 191 PHE A O 1
ATOM 1358 N N . ARG A 1 192 ? 3.198 0.202 5.997 1.00 97.19 192 ARG A N 1
ATOM 1359 C CA . ARG A 1 192 ? 4.545 0.509 5.515 1.00 97.19 192 ARG A CA 1
ATOM 1360 C C . ARG A 1 192 ? 4.666 0.174 4.032 1.00 97.19 192 ARG A C 1
ATOM 1362 O O . ARG A 1 192 ? 4.210 -0.889 3.634 1.00 97.19 192 ARG A O 1
ATOM 1369 N N . ASP A 1 193 ? 5.318 1.040 3.261 1.00 95.44 193 ASP A N 1
ATOM 1370 C CA . ASP A 1 193 ? 5.529 0.853 1.818 1.00 95.44 193 ASP A CA 1
ATOM 1371 C C . ASP A 1 193 ? 7.006 0.849 1.432 1.00 95.44 193 ASP A C 1
ATOM 1373 O O . ASP A 1 193 ? 7.780 1.726 1.825 1.00 95.44 193 ASP A O 1
ATOM 1377 N N . ASP A 1 194 ? 7.380 -0.109 0.593 1.00 92.31 194 ASP A N 1
ATOM 1378 C CA . ASP A 1 194 ? 8.721 -0.278 0.065 1.00 92.31 194 ASP A CA 1
ATOM 1379 C C . ASP A 1 194 ? 8.821 0.203 -1.384 1.00 92.31 194 ASP A C 1
ATOM 1381 O O . ASP A 1 194 ? 8.128 -0.269 -2.281 1.00 92.31 194 ASP A O 1
ATOM 1385 N N . VAL A 1 195 ? 9.842 1.013 -1.667 1.00 91.12 195 VAL A N 1
ATOM 1386 C CA . VAL A 1 195 ? 10.147 1.411 -3.047 1.00 91.12 195 VAL A CA 1
ATOM 1387 C C . VAL A 1 195 ? 10.577 0.214 -3.922 1.00 91.12 195 VAL A C 1
ATOM 1389 O O . VAL A 1 195 ? 11.208 -0.741 -3.435 1.00 91.12 195 VAL A O 1
ATOM 1392 N N . PRO A 1 196 ? 10.344 0.282 -5.249 1.00 93.75 196 PRO A N 1
ATOM 1393 C CA . PRO A 1 196 ? 10.873 -0.697 -6.187 1.00 93.75 196 PRO A CA 1
ATOM 1394 C C . PRO A 1 196 ? 12.402 -0.796 -6.129 1.00 93.75 196 PRO A C 1
ATOM 1396 O O . PRO A 1 196 ? 13.112 0.185 -5.896 1.00 93.75 196 PRO A O 1
ATOM 1399 N N . THR A 1 197 ? 12.934 -1.982 -6.417 1.00 93.12 197 THR A N 1
ATOM 1400 C CA . THR A 1 197 ? 14.384 -2.210 -6.510 1.00 93.12 197 THR A CA 1
ATOM 1401 C C . THR A 1 197 ? 14.750 -2.834 -7.845 1.00 93.12 197 THR A C 1
ATOM 1403 O O . THR A 1 197 ? 14.046 -3.719 -8.326 1.00 93.12 197 THR A O 1
ATOM 1406 N N . ILE A 1 198 ? 15.885 -2.425 -8.408 1.00 94.38 198 ILE A N 1
ATOM 1407 C CA . ILE A 1 198 ? 16.453 -2.993 -9.631 1.00 94.38 198 ILE A CA 1
ATOM 1408 C C . ILE A 1 198 ? 17.901 -3.399 -9.378 1.00 94.38 198 ILE A C 1
ATOM 1410 O O . ILE A 1 198 ? 18.682 -2.638 -8.806 1.00 94.38 198 ILE A O 1
ATOM 1414 N N . VAL A 1 199 ? 18.267 -4.607 -9.798 1.00 94.00 199 VAL A N 1
ATOM 1415 C CA . VAL A 1 199 ? 19.652 -5.085 -9.767 1.00 94.00 199 VAL A CA 1
ATOM 1416 C C . VAL A 1 199 ? 20.036 -5.650 -11.126 1.00 94.00 199 VAL A C 1
ATOM 1418 O O . VAL A 1 199 ? 19.264 -6.376 -11.752 1.00 94.00 199 VAL A O 1
ATOM 1421 N N . THR A 1 200 ? 21.239 -5.330 -11.592 1.00 91.81 200 THR A N 1
ATOM 1422 C CA . THR A 1 200 ? 21.789 -5.932 -12.807 1.00 91.81 200 THR A CA 1
ATOM 1423 C C . THR A 1 200 ? 22.361 -7.305 -12.474 1.00 91.81 200 THR A C 1
ATOM 1425 O O . THR A 1 200 ? 23.118 -7.472 -11.520 1.00 91.81 200 THR A O 1
ATOM 1428 N N . THR A 1 201 ? 21.987 -8.314 -13.253 1.00 86.19 201 THR A N 1
ATOM 1429 C CA . THR A 1 201 ? 22.472 -9.697 -13.087 1.00 86.19 201 THR A CA 1
ATOM 1430 C C . THR A 1 201 ? 23.530 -10.076 -14.128 1.00 86.19 201 THR A C 1
ATOM 1432 O O . THR A 1 201 ? 24.109 -11.159 -14.060 1.00 86.19 201 THR A O 1
ATOM 1435 N N . GLY A 1 202 ? 23.847 -9.141 -15.032 1.00 75.88 202 GLY A N 1
ATOM 1436 C CA . GLY A 1 202 ? 24.724 -9.345 -16.181 1.00 75.88 202 GLY A CA 1
ATOM 1437 C C . GLY A 1 202 ? 23.954 -9.865 -17.396 1.00 75.88 202 GLY A C 1
ATOM 1438 O O . GLY A 1 202 ? 22.900 -10.483 -17.267 1.00 75.88 202 GLY A O 1
ATOM 1439 N N . ALA A 1 203 ? 24.479 -9.598 -18.590 1.00 73.75 203 ALA A N 1
ATOM 1440 C CA . ALA A 1 203 ? 23.964 -10.174 -19.827 1.00 73.75 203 ALA A CA 1
ATOM 1441 C C . ALA A 1 203 ? 24.796 -11.407 -20.206 1.00 73.75 203 ALA A C 1
ATOM 1443 O O . ALA A 1 203 ? 26.022 -11.388 -20.107 1.00 73.75 203 ALA A O 1
ATOM 1444 N N . VAL A 1 204 ? 24.126 -12.467 -20.655 1.00 72.38 204 VAL A N 1
ATOM 1445 C CA . VAL A 1 204 ? 24.750 -13.676 -21.231 1.00 72.38 204 VAL A CA 1
ATOM 1446 C C . VAL A 1 204 ? 24.476 -13.797 -22.733 1.00 72.38 204 VAL A C 1
ATOM 1448 O O . VAL A 1 204 ? 24.631 -14.871 -23.307 1.00 72.38 204 VAL A O 1
ATOM 1451 N N . ILE A 1 205 ? 24.017 -12.706 -23.347 1.00 84.00 205 ILE A N 1
ATOM 1452 C CA . ILE A 1 205 ? 23.582 -12.647 -24.739 1.00 84.00 205 ILE A CA 1
ATOM 1453 C C . ILE A 1 205 ? 24.472 -11.645 -25.472 1.00 84.00 205 ILE A C 1
ATOM 1455 O O . ILE A 1 205 ? 24.727 -10.550 -24.964 1.00 84.00 205 ILE A O 1
ATOM 1459 N N . ASN A 1 206 ? 24.925 -12.033 -26.661 1.00 87.88 206 ASN A N 1
ATOM 1460 C CA . ASN A 1 206 ? 25.690 -11.187 -27.564 1.00 87.88 206 ASN A CA 1
ATOM 1461 C C . ASN A 1 206 ? 24.780 -10.742 -28.713 1.00 87.88 206 ASN A C 1
ATOM 1463 O O . ASN A 1 206 ? 23.999 -11.546 -29.212 1.00 87.88 206 ASN A O 1
ATOM 1467 N N . VAL A 1 207 ? 24.924 -9.496 -29.168 1.00 91.88 207 VAL A N 1
ATOM 1468 C CA . VAL A 1 207 ? 24.353 -9.049 -30.448 1.00 91.88 207 VAL A CA 1
ATOM 1469 C C . VAL A 1 207 ? 25.481 -9.046 -31.467 1.00 91.88 207 VAL A C 1
ATOM 1471 O O . VAL A 1 207 ? 26.391 -8.224 -31.374 1.00 91.88 207 VAL A O 1
ATOM 1474 N N . GLU A 1 208 ? 25.437 -9.971 -32.418 1.00 92.12 208 GLU A N 1
ATOM 1475 C CA . GLU A 1 208 ? 26.520 -10.194 -33.378 1.00 92.12 208 GLU A CA 1
ATOM 1476 C C . GLU A 1 208 ? 25.983 -10.059 -34.796 1.00 92.12 208 GLU A C 1
ATOM 1478 O O . GLU A 1 208 ? 25.084 -10.794 -35.182 1.00 92.12 208 GLU A O 1
ATOM 1483 N N . VAL A 1 209 ? 26.542 -9.130 -35.569 1.00 92.38 209 VAL A N 1
ATOM 1484 C CA . VAL A 1 209 ? 26.261 -8.930 -36.998 1.00 92.38 209 VAL A CA 1
ATOM 1485 C C . VAL A 1 209 ? 27.379 -9.539 -37.846 1.00 92.38 209 VAL A C 1
ATOM 1487 O O . VAL A 1 209 ? 28.507 -9.678 -37.378 1.00 92.38 209 VAL A O 1
ATOM 1490 N N . ASP A 1 210 ? 27.071 -9.897 -39.095 1.00 89.31 210 ASP A N 1
ATOM 1491 C CA . ASP A 1 210 ? 28.030 -10.496 -40.033 1.00 89.31 210 ASP A CA 1
ATOM 1492 C C . ASP A 1 210 ? 28.172 -9.624 -41.290 1.00 89.31 210 ASP A C 1
ATOM 1494 O O . ASP A 1 210 ? 27.210 -9.361 -42.021 1.00 89.31 210 ASP A O 1
ATOM 1498 N N . GLU A 1 211 ? 29.408 -9.209 -41.567 1.00 87.44 211 GLU A N 1
ATOM 1499 C CA . GLU A 1 211 ? 29.785 -8.358 -42.700 1.00 87.44 211 GLU A CA 1
ATOM 1500 C C . GLU A 1 211 ? 29.602 -9.015 -44.068 1.00 87.44 211 GLU A C 1
ATOM 1502 O O . GLU A 1 211 ? 29.647 -8.325 -45.092 1.00 87.44 211 GLU A O 1
ATOM 1507 N N . THR A 1 212 ? 29.313 -10.320 -44.109 1.00 87.81 212 THR A N 1
ATOM 1508 C CA . THR A 1 212 ? 28.804 -10.996 -45.307 1.00 87.81 212 THR A CA 1
ATOM 1509 C C . THR A 1 212 ? 27.611 -10.229 -45.888 1.00 87.81 212 THR A C 1
ATOM 1511 O O . THR A 1 212 ? 27.45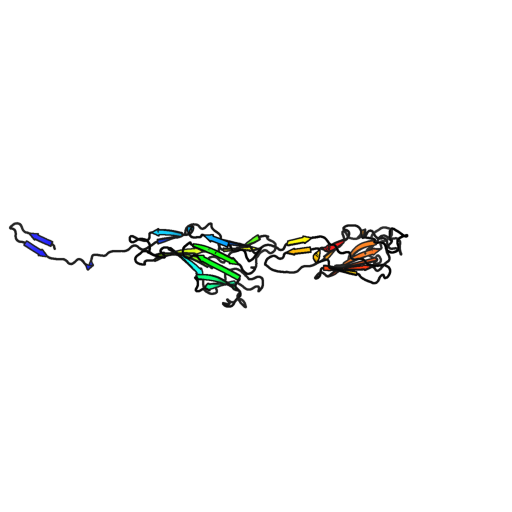9 -10.161 -47.111 1.00 87.81 212 THR A O 1
ATOM 1514 N N . THR A 1 213 ? 26.794 -9.595 -45.031 1.00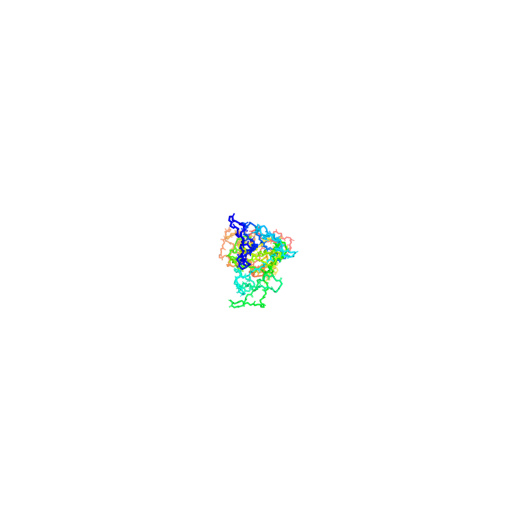 85.44 213 THR A N 1
ATOM 1515 C CA . THR A 1 213 ? 25.711 -8.691 -45.438 1.00 85.44 213 THR A CA 1
ATOM 1516 C C . THR A 1 213 ? 25.571 -7.481 -44.501 1.00 85.44 213 THR A C 1
ATOM 1518 O O . THR A 1 213 ? 24.948 -7.580 -43.450 1.00 85.44 213 THR A O 1
ATOM 1521 N N . LEU A 1 214 ? 26.023 -6.300 -44.938 1.00 85.56 214 LEU A N 1
ATOM 1522 C CA . LEU A 1 214 ? 25.940 -5.013 -44.207 1.00 85.56 214 LEU A CA 1
ATOM 1523 C C . LEU A 1 214 ? 24.522 -4.393 -44.112 1.00 85.56 214 LEU A C 1
ATOM 1525 O O . LEU A 1 214 ? 24.378 -3.182 -44.022 1.00 85.56 214 LEU A O 1
ATOM 1529 N N . LEU A 1 215 ? 23.461 -5.184 -44.269 1.00 78.56 215 LEU A N 1
ATOM 1530 C CA . LEU A 1 215 ? 22.064 -4.715 -44.191 1.00 78.56 215 LEU A CA 1
ATOM 1531 C C . LEU A 1 215 ? 21.183 -5.675 -43.379 1.00 78.56 215 LEU A C 1
ATOM 1533 O O . LEU A 1 215 ? 19.955 -5.582 -43.418 1.00 78.56 215 LEU A O 1
ATOM 1537 N N . THR A 1 216 ? 21.806 -6.638 -42.700 1.00 91.00 216 THR A N 1
ATOM 1538 C CA . THR A 1 216 ? 21.108 -7.590 -41.842 1.00 91.00 216 THR A CA 1
ATOM 1539 C C . THR A 1 216 ? 21.347 -7.189 -40.398 1.00 91.00 216 THR A C 1
ATOM 1541 O O . THR A 1 216 ? 22.409 -7.449 -39.837 1.00 91.00 216 THR A O 1
ATOM 1544 N N . ASN A 1 217 ? 20.339 -6.559 -39.809 1.00 93.75 217 ASN A N 1
ATOM 1545 C CA . ASN A 1 217 ? 20.381 -6.131 -38.419 1.00 93.75 217 ASN A CA 1
ATOM 1546 C C . ASN A 1 217 ? 20.173 -7.333 -37.503 1.00 93.75 217 ASN A C 1
ATOM 1548 O O . ASN A 1 217 ? 19.522 -8.313 -37.879 1.00 93.75 217 ASN A O 1
ATOM 1552 N N . GLN A 1 218 ? 20.703 -7.235 -36.292 1.00 96.31 218 GLN A N 1
ATOM 1553 C CA . GLN A 1 218 ? 20.558 -8.267 -35.273 1.00 96.31 218 GLN A CA 1
ATOM 1554 C C . GLN A 1 218 ? 19.984 -7.648 -34.016 1.00 96.31 218 GLN A C 1
ATOM 1556 O O . GLN A 1 218 ? 20.391 -6.557 -33.620 1.00 96.31 218 GLN A O 1
ATOM 1561 N N . THR A 1 219 ? 19.011 -8.331 -33.421 1.00 96.56 219 THR A N 1
ATOM 1562 C CA . THR A 1 219 ? 18.239 -7.826 -32.288 1.00 96.56 219 THR A CA 1
ATOM 1563 C C . THR A 1 219 ? 18.185 -8.885 -31.208 1.00 96.56 219 THR A C 1
ATOM 1565 O O . THR A 1 219 ? 17.759 -10.004 -31.474 1.00 96.56 219 THR A O 1
ATOM 1568 N N . GLU A 1 220 ? 18.548 -8.511 -29.987 1.00 96.69 220 GLU A N 1
ATOM 1569 C CA . GLU A 1 220 ? 18.439 -9.380 -28.816 1.00 96.69 220 GLU A CA 1
ATOM 1570 C C . GLU A 1 220 ? 17.768 -8.651 -27.660 1.00 96.69 220 GLU A C 1
ATOM 1572 O O . GLU A 1 220 ? 17.840 -7.426 -27.542 1.00 96.69 220 GLU A O 1
ATOM 1577 N N . ASN A 1 221 ? 17.110 -9.407 -26.784 1.00 94.44 221 ASN A N 1
ATOM 1578 C CA . ASN A 1 221 ? 16.404 -8.847 -25.642 1.00 94.44 221 ASN A CA 1
ATOM 1579 C C . ASN A 1 221 ? 17.287 -8.854 -24.385 1.00 94.44 221 ASN A C 1
ATOM 1581 O O . ASN A 1 221 ? 17.658 -9.912 -23.879 1.00 94.44 221 ASN A O 1
ATOM 1585 N N . PHE A 1 222 ? 17.572 -7.666 -23.846 1.00 94.44 222 PHE A N 1
ATOM 1586 C CA . PHE A 1 222 ? 18.380 -7.480 -22.639 1.00 94.44 222 PHE A CA 1
ATOM 1587 C C . PHE A 1 222 ? 17.549 -7.241 -21.376 1.00 94.44 222 PHE A C 1
ATOM 1589 O O . PHE A 1 222 ? 18.122 -7.038 -20.306 1.00 94.44 222 PHE A O 1
ATOM 1596 N N . SER A 1 223 ? 16.216 -7.288 -21.447 1.00 91.88 223 SER A N 1
ATOM 1597 C CA . SER A 1 223 ? 15.353 -7.035 -20.284 1.00 91.88 223 SER A CA 1
ATOM 1598 C C . SER A 1 223 ? 15.659 -7.978 -19.117 1.00 91.88 223 SER A C 1
ATOM 1600 O O . SER A 1 223 ? 15.654 -7.546 -17.968 1.00 91.88 223 SER A O 1
ATOM 1602 N N . THR A 1 224 ? 16.043 -9.230 -19.395 1.00 90.75 224 THR A N 1
ATOM 1603 C CA . THR A 1 224 ? 16.409 -10.225 -18.374 1.00 90.75 224 THR A CA 1
ATOM 1604 C C . THR A 1 224 ? 17.746 -9.948 -17.688 1.00 90.75 224 THR A C 1
ATOM 1606 O O . THR A 1 224 ? 18.036 -10.568 -16.668 1.00 90.75 224 THR A O 1
ATOM 1609 N N . ALA A 1 225 ? 18.571 -9.034 -18.213 1.00 92.94 225 ALA A N 1
ATOM 1610 C CA . ALA A 1 225 ? 19.793 -8.594 -17.537 1.00 92.94 225 ALA A CA 1
ATOM 1611 C C . ALA A 1 225 ? 19.485 -7.739 -16.293 1.00 92.94 225 ALA A C 1
ATOM 1613 O O . ALA A 1 225 ? 20.363 -7.537 -15.448 1.00 92.94 225 ALA A O 1
ATOM 1614 N N . PHE A 1 226 ? 18.239 -7.277 -16.153 1.00 93.38 226 PHE A N 1
ATOM 1615 C CA . PHE A 1 226 ? 17.743 -6.490 -15.034 1.00 93.38 226 PHE A CA 1
ATOM 1616 C C . PHE A 1 226 ? 16.715 -7.302 -14.247 1.00 93.38 226 PHE A C 1
ATOM 1618 O O . PHE A 1 226 ? 15.682 -7.711 -14.770 1.00 93.38 226 PHE A O 1
ATOM 1625 N N . ASN A 1 227 ? 16.984 -7.526 -12.966 1.00 93.00 227 ASN A N 1
ATOM 1626 C CA . ASN A 1 227 ? 16.010 -8.095 -12.049 1.00 93.00 227 ASN A CA 1
ATOM 1627 C C . ASN A 1 227 ? 15.304 -6.946 -11.324 1.00 93.00 227 ASN A C 1
ATOM 1629 O O . ASN A 1 227 ? 15.915 -6.257 -10.503 1.00 93.00 227 ASN A O 1
ATOM 1633 N N . ILE A 1 228 ? 14.041 -6.727 -11.683 1.00 93.81 228 ILE A N 1
ATOM 1634 C CA . ILE A 1 228 ? 13.197 -5.651 -11.165 1.00 93.81 228 ILE A CA 1
ATOM 1635 C C . ILE A 1 228 ? 12.190 -6.258 -10.194 1.00 93.81 228 ILE A C 1
ATOM 1637 O O . ILE A 1 228 ? 11.448 -7.174 -10.543 1.00 93.81 228 ILE A O 1
ATOM 1641 N N . ASN A 1 229 ? 12.147 -5.718 -8.981 1.00 93.31 229 ASN A N 1
ATOM 1642 C CA . ASN A 1 229 ? 11.150 -6.050 -7.978 1.00 93.31 229 ASN A CA 1
ATOM 1643 C C . ASN A 1 229 ? 10.305 -4.808 -7.692 1.00 93.31 229 ASN A C 1
ATOM 1645 O O . ASN A 1 229 ? 10.817 -3.827 -7.155 1.00 93.31 229 ASN A O 1
ATOM 1649 N N . TYR A 1 230 ? 9.027 -4.879 -8.055 1.00 93.06 230 TYR A N 1
ATOM 1650 C CA . TYR A 1 230 ? 8.051 -3.810 -7.856 1.00 93.06 230 TYR A CA 1
ATOM 1651 C C . TYR A 1 230 ? 7.302 -3.885 -6.524 1.00 93.06 230 TYR A C 1
ATOM 1653 O O . TYR A 1 230 ? 6.402 -3.088 -6.309 1.00 93.06 230 TYR A O 1
ATOM 1661 N N . ARG A 1 231 ? 7.649 -4.836 -5.648 1.00 92.75 231 ARG A N 1
ATOM 1662 C CA . ARG A 1 231 ? 6.971 -5.049 -4.359 1.00 92.75 231 ARG A CA 1
ATOM 1663 C C . ARG A 1 231 ? 5.469 -5.321 -4.545 1.00 92.75 231 ARG A C 1
ATOM 1665 O O . ARG A 1 231 ? 5.075 -5.868 -5.581 1.00 92.75 231 ARG A O 1
ATOM 1672 N N . ALA A 1 232 ? 4.658 -5.058 -3.521 1.00 91.69 232 ALA A N 1
ATOM 1673 C CA . ALA A 1 232 ? 3.227 -5.354 -3.529 1.00 91.69 232 ALA A CA 1
ATOM 1674 C C . ALA A 1 232 ? 2.403 -4.465 -4.474 1.00 91.69 232 ALA A C 1
ATOM 1676 O O . ALA A 1 232 ? 1.349 -4.912 -4.930 1.00 91.69 232 ALA A O 1
ATOM 1677 N N . ASP A 1 233 ? 2.901 -3.277 -4.829 1.00 90.69 233 ASP A N 1
ATOM 1678 C CA . ASP A 1 233 ? 2.259 -2.342 -5.768 1.00 90.69 233 ASP A CA 1
ATOM 1679 C C . ASP A 1 233 ? 1.999 -2.943 -7.151 1.00 90.69 233 ASP A C 1
ATOM 1681 O O . ASP A 1 233 ? 1.078 -2.548 -7.873 1.00 90.69 233 ASP A O 1
ATOM 1685 N N . GLY A 1 234 ? 2.823 -3.919 -7.532 1.00 90.88 234 GLY A N 1
ATOM 1686 C CA . GLY A 1 234 ? 2.814 -4.495 -8.864 1.00 90.88 234 GLY A CA 1
ATOM 1687 C C . GLY A 1 234 ? 3.550 -3.630 -9.887 1.00 90.88 234 GLY A C 1
ATOM 1688 O O . GLY A 1 234 ? 4.120 -2.582 -9.599 1.00 90.88 234 GLY A O 1
ATOM 1689 N N . ALA A 1 235 ? 3.610 -4.126 -11.122 1.00 92.38 235 ALA A N 1
ATOM 1690 C CA . ALA A 1 235 ? 4.453 -3.524 -12.146 1.00 92.38 235 ALA A CA 1
ATOM 1691 C C . ALA A 1 235 ? 3.988 -2.112 -12.536 1.00 92.38 235 ALA A C 1
ATOM 1693 O O . ALA A 1 235 ? 2.874 -1.920 -13.024 1.00 92.38 235 ALA A O 1
ATOM 1694 N N . GLY A 1 236 ? 4.898 -1.149 -12.387 1.00 90.19 236 GLY A N 1
ATOM 1695 C CA . GLY A 1 236 ? 4.792 0.176 -12.985 1.00 90.19 236 GLY A CA 1
ATOM 1696 C C . GLY A 1 236 ? 5.350 0.201 -14.411 1.00 90.19 236 GLY A C 1
ATOM 1697 O O . GLY A 1 236 ? 5.134 -0.705 -15.214 1.00 90.19 236 GLY A O 1
ATOM 1698 N N . THR A 1 237 ? 6.102 1.255 -14.736 1.00 91.75 237 THR A N 1
ATOM 1699 C CA . THR A 1 237 ? 6.800 1.375 -16.027 1.00 91.75 237 THR A CA 1
ATOM 1700 C C . THR A 1 237 ? 8.275 1.014 -15.874 1.00 91.75 237 THR A C 1
ATOM 1702 O O . THR A 1 237 ? 8.935 1.508 -14.965 1.00 91.75 237 THR A O 1
ATOM 1705 N N . THR A 1 238 ? 8.805 0.216 -16.802 1.00 94.31 238 THR A N 1
ATOM 1706 C CA . THR A 1 238 ? 10.252 0.086 -17.036 1.00 94.31 238 THR A CA 1
ATOM 1707 C C . THR A 1 238 ? 10.598 0.757 -18.352 1.00 94.31 238 THR A C 1
ATOM 1709 O O . THR A 1 238 ? 9.886 0.573 -19.339 1.00 94.31 238 THR A O 1
ATOM 1712 N N . VAL A 1 239 ? 11.675 1.542 -18.356 1.00 95.69 239 VAL A N 1
ATOM 1713 C CA . VAL A 1 239 ? 12.175 2.230 -19.546 1.00 95.69 239 VAL A CA 1
ATOM 1714 C C . VAL A 1 239 ? 13.652 1.920 -19.707 1.00 95.69 239 VAL A C 1
ATOM 1716 O O . VAL A 1 239 ? 14.415 2.133 -18.772 1.00 95.69 239 VAL A O 1
ATOM 1719 N N . TYR A 1 240 ? 14.032 1.468 -20.897 1.00 96.12 240 TYR A N 1
ATOM 1720 C CA . TYR A 1 240 ? 15.417 1.200 -21.270 1.00 96.12 240 TYR A CA 1
ATOM 1721 C C . TYR A 1 240 ? 15.994 2.332 -22.120 1.00 96.12 240 TYR A C 1
ATOM 1723 O O . TYR A 1 240 ? 15.315 2.897 -22.981 1.00 96.12 240 TYR A O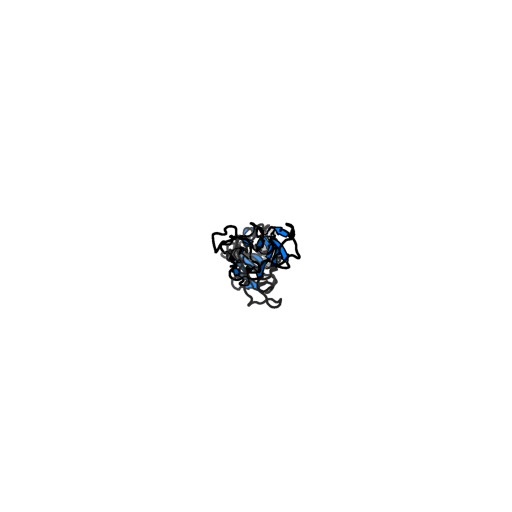 1
ATOM 1731 N N . SER A 1 241 ? 17.268 2.640 -21.912 1.00 97.00 241 SER A N 1
ATOM 1732 C CA . SER A 1 241 ? 17.986 3.697 -22.619 1.00 97.00 241 SER A CA 1
ATOM 1733 C C . SER A 1 241 ? 19.441 3.321 -22.873 1.00 97.00 241 SER A C 1
ATOM 1735 O O . SER A 1 241 ? 20.082 2.659 -22.059 1.00 97.00 241 SER A O 1
ATOM 1737 N N . LEU A 1 242 ? 19.982 3.758 -24.009 1.00 96.94 242 LEU A N 1
ATOM 1738 C CA . LEU A 1 242 ? 21.401 3.612 -24.320 1.00 96.94 242 LEU A CA 1
ATOM 1739 C C . LEU A 1 242 ? 22.136 4.914 -24.033 1.00 96.94 242 LEU A C 1
ATOM 1741 O O . LEU A 1 242 ? 21.603 6.002 -24.246 1.00 96.94 242 LEU A O 1
ATOM 1745 N N . THR A 1 243 ? 23.374 4.815 -23.565 1.00 96.94 243 THR A N 1
ATOM 1746 C CA . THR A 1 243 ? 24.261 5.964 -23.373 1.00 96.94 243 THR A CA 1
ATOM 1747 C C . THR A 1 243 ? 25.676 5.626 -23.823 1.00 96.94 243 THR A C 1
ATOM 1749 O O . THR A 1 243 ? 26.225 4.594 -23.434 1.00 96.94 243 THR A O 1
ATOM 1752 N N . ALA A 1 244 ? 26.282 6.496 -24.633 1.00 95.69 244 ALA A N 1
ATOM 1753 C CA . ALA A 1 244 ? 27.709 6.415 -24.942 1.00 95.69 244 ALA A CA 1
ATOM 1754 C C . ALA A 1 244 ? 28.552 6.935 -23.767 1.00 95.69 244 ALA A C 1
ATOM 1756 O O . ALA A 1 244 ? 28.158 7.874 -23.076 1.00 95.69 244 ALA A O 1
ATOM 1757 N N . SER A 1 245 ? 29.755 6.388 -23.576 1.00 94.69 245 SER A N 1
ATOM 1758 C CA . SER A 1 245 ? 30.645 6.777 -22.469 1.00 94.69 245 SER A CA 1
ATOM 1759 C C . SER A 1 245 ? 31.012 8.268 -22.463 1.00 94.69 245 SER A C 1
ATOM 1761 O O . SER A 1 245 ? 31.230 8.860 -21.408 1.00 94.69 245 SER A O 1
ATOM 1763 N N . SER A 1 246 ? 31.109 8.875 -23.646 1.00 95.38 246 SER A N 1
ATOM 1764 C CA . SER A 1 246 ? 31.242 10.317 -23.858 1.00 95.38 246 SER A CA 1
ATOM 1765 C C . SER A 1 246 ? 30.951 10.660 -25.322 1.00 95.38 246 SER A C 1
ATOM 1767 O O . SER A 1 246 ? 30.996 9.796 -26.199 1.00 95.38 246 SER A O 1
ATOM 1769 N N . VAL A 1 247 ? 30.662 11.933 -25.607 1.00 95.44 247 VAL A N 1
ATOM 1770 C CA . VAL A 1 247 ? 30.504 12.407 -26.991 1.00 95.44 247 VAL A CA 1
ATOM 1771 C C . VAL A 1 247 ? 31.836 12.274 -27.727 1.00 95.44 247 VAL A C 1
ATOM 1773 O O . VAL A 1 247 ? 32.841 12.836 -27.291 1.00 95.44 247 VAL A O 1
ATOM 1776 N N . GLY A 1 248 ? 31.838 11.550 -28.846 1.00 95.38 248 GLY A N 1
ATOM 1777 C CA . GLY A 1 248 ? 33.050 11.275 -29.609 1.00 95.38 248 GLY A CA 1
ATOM 1778 C C . GLY A 1 248 ? 33.992 10.293 -28.907 1.00 95.38 248 GLY A C 1
ATOM 1779 O O . GLY A 1 248 ? 35.203 10.374 -29.105 1.00 95.38 248 GLY A O 1
ATOM 1780 N N . ALA A 1 249 ? 33.474 9.394 -28.063 1.00 96.31 249 ALA A N 1
ATOM 1781 C CA . ALA A 1 249 ? 34.272 8.325 -27.465 1.00 96.31 249 ALA A CA 1
ATOM 1782 C C . ALA A 1 249 ? 34.834 7.387 -28.541 1.00 96.31 249 ALA A C 1
ATOM 1784 O O . ALA A 1 249 ? 34.167 7.103 -29.533 1.00 96.31 249 ALA A O 1
ATOM 1785 N N . VAL A 1 250 ? 36.048 6.872 -28.346 1.00 95.56 250 VAL A N 1
ATOM 1786 C CA . VAL A 1 250 ? 36.651 5.904 -29.275 1.00 95.56 250 VAL A CA 1
ATOM 1787 C C . VAL A 1 250 ? 35.890 4.582 -29.191 1.00 95.56 250 VAL A C 1
ATOM 1789 O O . VAL A 1 250 ? 35.875 3.935 -28.144 1.00 95.56 250 VAL A O 1
ATOM 1792 N N . SER A 1 251 ? 35.295 4.157 -30.305 1.00 96.44 251 SER A N 1
ATOM 1793 C CA . SER A 1 251 ? 34.537 2.901 -30.363 1.00 96.44 251 SER A CA 1
ATOM 1794 C C . SER A 1 251 ? 35.430 1.658 -30.312 1.00 96.44 251 SER A C 1
ATOM 1796 O O . SER A 1 251 ? 34.963 0.603 -29.910 1.00 96.44 251 SER A O 1
ATOM 1798 N N . GLY A 1 252 ? 36.707 1.785 -30.690 1.00 95.12 252 GLY A N 1
ATOM 1799 C CA . GLY A 1 252 ? 37.666 0.678 -30.768 1.00 95.12 252 GLY A CA 1
ATOM 1800 C C . GLY A 1 252 ? 37.746 0.013 -32.144 1.00 95.12 252 GLY A C 1
ATOM 1801 O O . GLY A 1 252 ? 38.647 -0.791 -32.358 1.00 95.12 252 GLY A O 1
ATOM 1802 N N . VAL A 1 253 ? 36.867 0.384 -33.082 1.00 95.94 253 VAL A N 1
ATOM 1803 C CA . VAL A 1 253 ? 36.852 -0.155 -34.450 1.00 95.94 253 VAL A CA 1
ATOM 1804 C C . VAL A 1 253 ? 37.324 0.882 -35.475 1.00 95.94 253 VAL A C 1
ATOM 1806 O O . VAL A 1 253 ? 37.234 2.096 -35.251 1.00 95.94 253 VAL A O 1
ATOM 1809 N N . ILE A 1 254 ? 37.843 0.398 -36.602 1.00 96.25 254 ILE A N 1
ATOM 1810 C CA . ILE A 1 254 ? 38.353 1.203 -37.721 1.00 96.25 254 ILE A CA 1
ATOM 1811 C C . ILE A 1 254 ? 37.507 0.898 -38.956 1.00 96.25 254 ILE A C 1
ATOM 1813 O O . ILE A 1 254 ? 37.225 -0.262 -39.237 1.00 96.25 254 ILE A O 1
ATOM 1817 N N . ASP A 1 255 ? 37.104 1.928 -39.698 1.00 96.75 255 ASP A N 1
ATOM 1818 C CA . ASP A 1 255 ? 36.407 1.768 -40.978 1.00 96.75 255 ASP A CA 1
ATOM 1819 C C . ASP A 1 255 ? 37.397 1.384 -42.086 1.00 96.75 255 ASP A C 1
ATOM 1821 O O . ASP A 1 255 ? 38.352 2.115 -42.357 1.00 96.75 255 ASP A O 1
ATOM 1825 N N . VAL A 1 256 ? 37.143 0.270 -42.778 1.00 94.88 256 VAL A N 1
ATOM 1826 C CA . VAL A 1 256 ? 38.046 -0.259 -43.820 1.00 94.88 256 VAL A CA 1
ATOM 1827 C C . VAL A 1 256 ? 38.164 0.691 -45.012 1.00 94.88 256 VAL A C 1
ATOM 1829 O O . VAL A 1 256 ? 39.228 0.807 -45.620 1.00 94.88 256 VAL A O 1
ATOM 1832 N N . ALA A 1 257 ? 37.079 1.384 -45.368 1.00 95.25 257 ALA A N 1
ATOM 1833 C CA . ALA A 1 257 ? 37.043 2.223 -46.562 1.00 95.25 257 ALA A CA 1
ATOM 1834 C C . ALA A 1 257 ? 37.944 3.465 -46.446 1.00 95.25 257 ALA A C 1
ATOM 1836 O O . ALA A 1 257 ? 38.499 3.920 -47.448 1.00 95.25 257 ALA A O 1
ATOM 1837 N N . THR A 1 258 ? 38.078 4.024 -45.243 1.00 96.44 258 THR A N 1
ATOM 1838 C CA . THR A 1 258 ? 38.832 5.261 -44.981 1.00 96.44 258 THR A CA 1
ATOM 1839 C C . THR A 1 258 ? 40.097 5.049 -44.150 1.00 96.44 258 THR A C 1
ATOM 1841 O O . THR A 1 258 ? 40.958 5.933 -44.122 1.00 96.44 258 THR A O 1
ATOM 1844 N N . GLY A 1 259 ? 40.218 3.914 -43.456 1.00 95.31 259 GLY A N 1
ATOM 1845 C CA . GLY A 1 259 ? 41.273 3.658 -42.474 1.00 95.31 259 GLY A CA 1
ATOM 1846 C C . GLY A 1 259 ? 41.204 4.580 -41.251 1.00 95.31 259 GLY A C 1
ATOM 1847 O O . GLY A 1 259 ? 42.210 4.764 -40.567 1.00 95.31 259 GLY A O 1
ATOM 1848 N N . GLN A 1 260 ? 40.062 5.233 -41.006 1.00 97.44 260 GLN A N 1
ATOM 1849 C CA . GLN A 1 260 ? 39.860 6.120 -39.860 1.00 97.44 260 GLN A CA 1
ATOM 1850 C C . GLN A 1 260 ? 39.160 5.384 -38.713 1.00 97.44 260 GLN A C 1
ATOM 1852 O O . GLN A 1 260 ? 38.337 4.494 -38.929 1.00 97.44 260 GLN A O 1
ATOM 1857 N N . ALA A 1 261 ? 39.458 5.795 -37.479 1.00 97.69 261 ALA A N 1
ATOM 1858 C CA . ALA A 1 261 ? 38.762 5.302 -36.297 1.00 97.69 261 ALA A CA 1
ATOM 1859 C C . ALA A 1 261 ? 37.287 5.727 -36.303 1.00 97.69 261 ALA A C 1
ATOM 1861 O O . ALA A 1 261 ? 36.944 6.823 -36.752 1.00 97.69 261 ALA A O 1
ATOM 1862 N N . VAL A 1 262 ? 36.424 4.875 -35.757 1.00 98.19 262 VAL A N 1
ATOM 1863 C CA . VAL A 1 262 ? 35.008 5.179 -35.537 1.00 98.19 262 VAL A CA 1
ATOM 1864 C C . VAL A 1 262 ? 34.814 5.697 -34.110 1.00 98.19 262 VAL A C 1
ATOM 1866 O O . VAL A 1 262 ? 35.397 5.172 -33.154 1.00 98.19 262 VAL A O 1
ATOM 1869 N N . TYR A 1 263 ? 33.978 6.717 -33.947 1.00 98.31 263 TYR A N 1
ATOM 1870 C CA . TYR A 1 263 ? 33.681 7.355 -32.668 1.00 98.31 263 TYR A CA 1
ATOM 1871 C C . TYR A 1 263 ? 32.183 7.309 -32.366 1.00 98.31 263 TYR A C 1
ATOM 1873 O O . TYR A 1 263 ? 31.361 7.349 -33.277 1.00 98.31 263 TYR A O 1
ATOM 1881 N N . LEU A 1 264 ? 31.825 7.213 -31.088 1.00 98.19 264 LEU A N 1
ATOM 1882 C CA . LEU A 1 264 ? 30.444 7.057 -30.640 1.00 98.19 264 LEU A CA 1
ATOM 1883 C C . LEU A 1 264 ? 29.772 8.408 -30.401 1.00 98.19 264 LEU A C 1
ATOM 1885 O O . LEU A 1 264 ? 30.319 9.281 -29.721 1.00 98.19 264 LEU A O 1
ATOM 1889 N N . TYR A 1 265 ? 28.552 8.543 -30.905 1.00 97.81 265 TYR A N 1
ATOM 1890 C CA . TYR A 1 265 ? 27.700 9.708 -30.712 1.00 97.81 265 TYR A CA 1
ATOM 1891 C C . TYR A 1 265 ? 26.303 9.283 -30.282 1.00 97.81 265 TYR A C 1
ATOM 1893 O O . TYR A 1 265 ? 25.751 8.319 -30.801 1.00 97.81 265 TYR A O 1
ATOM 1901 N N . GLN A 1 266 ? 25.730 10.029 -29.343 1.00 96.88 266 GLN A N 1
ATOM 1902 C CA . GLN A 1 266 ? 24.323 9.907 -28.988 1.00 96.88 266 GLN A CA 1
ATOM 1903 C C . GLN A 1 266 ? 23.489 10.688 -30.013 1.00 96.88 266 GLN A C 1
ATOM 1905 O O . GLN A 1 266 ? 23.595 11.914 -30.081 1.00 96.88 266 GLN A O 1
ATOM 1910 N N . GLU A 1 267 ? 22.652 10.004 -30.790 1.00 96.44 267 GLU A N 1
ATOM 1911 C CA . GLU A 1 267 ? 21.734 10.627 -31.749 1.00 96.44 267 GLU A CA 1
ATOM 1912 C C . GLU A 1 267 ? 20.291 10.283 -31.383 1.00 96.44 267 GLU A C 1
ATOM 1914 O O . GLU A 1 267 ? 19.741 9.258 -31.780 1.00 96.44 267 GLU A O 1
ATOM 1919 N N . GLY A 1 268 ? 19.666 11.148 -30.583 1.00 94.50 268 GLY A N 1
ATOM 1920 C CA . GLY A 1 268 ? 18.382 10.824 -29.966 1.00 94.50 268 GLY A CA 1
ATOM 1921 C C . GLY A 1 268 ? 18.548 9.717 -28.920 1.00 94.50 268 GLY A C 1
ATOM 1922 O O . GLY A 1 268 ? 19.340 9.866 -27.989 1.00 94.50 268 GLY A O 1
ATOM 1923 N N . ALA A 1 269 ? 17.786 8.631 -29.060 1.00 95.25 269 ALA A N 1
ATOM 1924 C CA . ALA A 1 269 ? 17.864 7.461 -28.179 1.00 95.25 269 ALA A CA 1
ATOM 1925 C C . ALA A 1 269 ? 18.916 6.426 -28.626 1.00 95.25 269 ALA A C 1
ATOM 1927 O O . ALA A 1 269 ? 19.238 5.519 -27.859 1.00 95.25 269 ALA A O 1
ATOM 1928 N N . ASP A 1 270 ? 19.453 6.573 -29.840 1.00 97.88 270 ASP A N 1
ATOM 1929 C CA . ASP A 1 270 ? 20.392 5.626 -30.434 1.00 97.88 270 ASP A CA 1
ATOM 1930 C C . ASP A 1 270 ? 21.843 6.046 -30.189 1.00 97.88 270 ASP A C 1
ATOM 1932 O O . ASP A 1 270 ? 22.165 7.233 -30.045 1.00 97.88 270 ASP A O 1
ATOM 1936 N N . ILE A 1 271 ? 22.740 5.064 -30.245 1.00 98.25 271 ILE A N 1
ATOM 1937 C CA . ILE A 1 271 ? 24.181 5.282 -30.345 1.00 98.25 271 ILE A CA 1
ATOM 1938 C C . ILE A 1 271 ? 24.619 5.038 -31.777 1.00 98.25 271 ILE A C 1
ATOM 1940 O O . ILE A 1 271 ? 24.347 3.988 -32.351 1.00 98.25 271 ILE A O 1
ATOM 1944 N N . VAL A 1 272 ? 25.347 5.990 -32.344 1.00 98.19 272 VAL A N 1
ATOM 1945 C CA . VAL A 1 272 ? 25.816 5.930 -33.724 1.00 98.19 272 VAL A CA 1
ATOM 1946 C C . VAL A 1 272 ? 27.333 5.979 -33.756 1.00 98.19 272 VAL A C 1
ATOM 1948 O O . VAL A 1 272 ? 27.954 6.884 -33.195 1.00 98.19 272 VAL A O 1
ATOM 1951 N N . GLY A 1 273 ? 27.934 4.997 -34.422 1.00 98.12 273 GLY A N 1
ATOM 1952 C CA . GLY A 1 273 ? 29.349 4.996 -34.755 1.00 98.12 273 GLY A CA 1
ATOM 1953 C C . GLY A 1 273 ? 29.589 5.857 -35.991 1.00 98.12 273 GLY A C 1
ATOM 1954 O O . GLY A 1 273 ? 29.193 5.475 -37.091 1.00 98.12 273 GLY A O 1
ATOM 1955 N N . ARG A 1 274 ? 30.242 7.009 -35.831 1.00 98.25 274 ARG A N 1
ATOM 1956 C CA . ARG A 1 274 ? 30.609 7.925 -36.923 1.00 98.25 274 ARG A CA 1
ATOM 1957 C C . ARG A 1 274 ? 32.098 7.802 -37.239 1.00 98.25 274 ARG A C 1
ATOM 1959 O O . ARG A 1 274 ? 32.936 7.828 -36.337 1.00 98.25 274 ARG A O 1
ATOM 1966 N N . VAL A 1 275 ? 32.431 7.665 -38.519 1.00 98.12 275 VAL A N 1
ATOM 1967 C CA . VAL A 1 275 ? 33.820 7.626 -39.000 1.00 98.12 275 VAL A CA 1
ATOM 1968 C C . VAL A 1 275 ? 34.487 8.975 -38.731 1.00 98.12 275 VAL A C 1
ATOM 1970 O O . VAL A 1 275 ? 33.973 10.009 -39.144 1.00 98.12 275 VAL A O 1
ATOM 1973 N N . GLY A 1 276 ? 35.625 8.972 -38.042 1.00 97.69 276 GLY A N 1
ATOM 1974 C CA . GLY A 1 276 ? 36.374 10.187 -37.741 1.00 97.69 276 GLY A CA 1
ATOM 1975 C C . GLY A 1 276 ? 37.111 10.775 -38.943 1.00 97.69 276 GLY A C 1
ATOM 1976 O O . GLY A 1 276 ? 37.098 10.245 -40.054 1.00 97.69 276 GLY A O 1
ATOM 1977 N N . SER A 1 277 ? 37.819 11.872 -38.694 1.00 96.81 277 SER A N 1
ATOM 1978 C CA . SER A 1 277 ? 38.599 12.579 -39.706 1.00 96.81 277 SER A CA 1
ATOM 1979 C C . SER A 1 277 ? 39.958 12.980 -39.146 1.00 96.81 277 SER A C 1
ATOM 1981 O O . SER A 1 277 ? 40.048 13.591 -38.083 1.00 96.81 277 SER A O 1
ATOM 1983 N N . ALA A 1 278 ? 41.030 12.611 -39.852 1.00 92.38 278 ALA A N 1
ATOM 1984 C CA . ALA A 1 278 ? 42.417 12.879 -39.463 1.00 92.38 278 ALA A CA 1
ATOM 1985 C C . ALA A 1 278 ? 42.754 12.453 -38.015 1.00 92.38 278 ALA A C 1
ATOM 1987 O O . ALA A 1 278 ? 43.495 13.141 -37.312 1.00 92.38 278 ALA A O 1
ATOM 1988 N N . GLY A 1 279 ? 42.206 11.317 -37.571 1.00 89.31 279 GLY A N 1
ATOM 1989 C CA . GLY A 1 279 ? 42.411 10.795 -36.214 1.00 89.31 279 GLY A CA 1
ATOM 1990 C C . GLY A 1 279 ? 41.669 11.553 -35.105 1.00 89.31 279 GLY A C 1
ATOM 1991 O O . GLY A 1 279 ? 42.014 11.395 -33.933 1.00 89.31 279 GLY A O 1
ATOM 1992 N N . ALA A 1 280 ? 40.675 12.373 -35.453 1.00 95.38 280 ALA A N 1
ATOM 1993 C CA . ALA A 1 280 ? 39.804 13.065 -34.511 1.00 95.38 280 ALA A CA 1
ATOM 1994 C C . ALA A 1 280 ? 38.326 12.649 -34.690 1.00 95.38 280 ALA A C 1
ATOM 1996 O O . ALA A 1 280 ? 37.931 12.272 -35.799 1.00 95.38 280 ALA A O 1
ATOM 1997 N N . PRO A 1 281 ? 37.498 12.744 -33.629 1.00 96.44 281 PRO A N 1
ATOM 1998 C CA . PRO A 1 281 ? 36.056 12.535 -33.731 1.00 96.44 281 PRO A CA 1
ATOM 1999 C C . PRO A 1 281 ? 35.406 13.526 -34.710 1.00 96.44 281 PRO A C 1
ATOM 2001 O O . PRO A 1 281 ? 35.652 14.731 -34.623 1.00 96.44 281 PRO A O 1
ATOM 2004 N N . ASP A 1 282 ? 34.546 13.032 -35.602 1.00 97.25 282 ASP A N 1
ATOM 2005 C CA . ASP A 1 282 ? 33.772 13.835 -36.554 1.00 97.25 282 ASP A CA 1
ATOM 2006 C C . ASP A 1 282 ? 32.284 13.448 -36.496 1.00 97.25 282 ASP A C 1
ATOM 2008 O O . ASP A 1 282 ? 31.885 12.379 -36.953 1.00 97.25 282 ASP A O 1
ATOM 2012 N N . ALA A 1 283 ? 31.447 14.329 -35.941 1.00 94.88 283 ALA A N 1
ATOM 2013 C CA . ALA A 1 283 ? 30.006 14.090 -35.815 1.00 94.88 283 ALA A CA 1
ATOM 2014 C C . ALA A 1 283 ? 29.273 14.105 -37.170 1.00 94.88 283 ALA A C 1
ATOM 2016 O O . ALA A 1 283 ? 28.185 13.549 -37.283 1.00 94.88 283 ALA A O 1
ATOM 2017 N N . GLY A 1 284 ? 29.855 14.746 -38.191 1.00 96.00 284 GLY A N 1
ATOM 2018 C CA . GLY A 1 284 ? 29.354 14.723 -39.568 1.00 96.00 284 GLY A CA 1
ATOM 2019 C C . GLY A 1 284 ? 29.912 13.560 -40.392 1.00 96.00 284 GLY A C 1
ATOM 2020 O O . GLY A 1 284 ? 29.599 13.451 -41.580 1.00 96.00 284 GLY A O 1
ATOM 2021 N N . GLY A 1 285 ? 30.740 12.714 -39.773 1.00 96.88 285 GLY A N 1
ATOM 2022 C CA . GLY A 1 285 ? 31.326 11.532 -40.379 1.00 96.88 285 GLY A CA 1
ATOM 2023 C C . GLY A 1 285 ? 30.279 10.538 -40.872 1.00 96.88 285 GLY A C 1
ATOM 2024 O O . GLY A 1 285 ? 29.127 10.522 -40.435 1.00 96.88 285 GLY A O 1
ATOM 2025 N N . ALA A 1 286 ? 30.672 9.666 -41.796 1.00 97.38 286 ALA A N 1
ATOM 2026 C CA . ALA A 1 286 ? 29.759 8.638 -42.278 1.00 97.38 286 ALA A CA 1
ATOM 2027 C C . ALA A 1 286 ? 29.356 7.674 -41.145 1.00 97.38 286 ALA A C 1
ATOM 2029 O O . ALA A 1 286 ? 30.159 7.379 -40.264 1.00 97.38 286 ALA A O 1
ATOM 2030 N N . GLU A 1 287 ? 28.119 7.170 -41.173 1.00 97.44 287 GLU A N 1
ATOM 2031 C CA . GLU A 1 287 ? 27.675 6.102 -40.267 1.00 97.44 287 GLU A CA 1
ATOM 2032 C C . GLU A 1 287 ? 28.430 4.811 -40.571 1.00 97.44 287 GLU A C 1
ATOM 2034 O O . GLU A 1 287 ? 28.493 4.426 -41.738 1.00 97.44 287 GLU A O 1
ATOM 2039 N N . ALA A 1 288 ? 28.983 4.168 -39.546 1.00 96.69 288 ALA A N 1
ATOM 2040 C CA . ALA A 1 288 ? 29.566 2.833 -39.623 1.00 96.69 288 ALA A CA 1
ATOM 2041 C C . ALA A 1 288 ? 28.633 1.770 -39.032 1.00 96.69 288 ALA A C 1
ATOM 2043 O O . ALA A 1 288 ? 28.463 0.705 -39.622 1.00 96.69 288 ALA A O 1
ATOM 2044 N N . PHE A 1 289 ? 27.994 2.083 -37.907 1.00 97.06 289 PHE A N 1
ATOM 2045 C CA . PHE A 1 289 ? 26.974 1.252 -37.277 1.00 97.06 289 PHE A CA 1
ATOM 2046 C C . PHE A 1 289 ? 26.042 2.103 -36.408 1.00 97.06 289 PHE A C 1
ATOM 2048 O O . PHE A 1 289 ? 26.379 3.234 -36.039 1.00 97.06 289 PHE A O 1
ATOM 2055 N N . ARG A 1 290 ? 24.902 1.528 -36.036 1.00 97.38 290 ARG A N 1
ATOM 2056 C CA . ARG A 1 290 ? 23.901 2.096 -35.137 1.00 97.38 290 ARG A CA 1
ATOM 2057 C C . ARG A 1 290 ? 23.437 1.045 -34.140 1.00 97.38 290 ARG A C 1
ATOM 2059 O O . ARG A 1 290 ? 23.177 -0.096 -34.506 1.00 97.38 290 ARG A O 1
ATOM 2066 N N . ILE A 1 291 ? 23.322 1.456 -32.885 1.00 97.94 291 ILE A N 1
ATOM 2067 C CA . ILE A 1 291 ? 22.770 0.664 -31.792 1.00 97.94 291 ILE A CA 1
ATOM 2068 C C . ILE A 1 291 ? 21.517 1.383 -31.311 1.00 97.94 291 ILE A C 1
ATOM 2070 O O . ILE A 1 291 ? 21.600 2.527 -30.863 1.00 97.94 291 ILE A O 1
ATOM 2074 N N . SER A 1 292 ? 20.370 0.724 -31.399 1.00 97.88 292 SER A N 1
ATOM 2075 C CA . SER A 1 292 ? 19.094 1.243 -30.905 1.00 97.88 292 SER A CA 1
ATOM 2076 C C . SER A 1 292 ? 18.535 0.339 -29.814 1.00 97.88 292 SER A C 1
ATOM 2078 O O . SER A 1 292 ? 18.862 -0.847 -29.755 1.00 97.88 292 SER A O 1
ATOM 2080 N N . VAL A 1 293 ? 17.700 0.894 -28.934 1.00 97.81 293 VAL A N 1
ATOM 2081 C CA . VAL A 1 293 ? 16.966 0.121 -27.927 1.00 97.81 293 VAL A CA 1
ATOM 2082 C C . VAL A 1 293 ? 15.480 0.433 -27.995 1.00 97.81 293 VAL A C 1
ATOM 2084 O O . VAL A 1 293 ? 15.069 1.592 -28.069 1.00 97.81 293 VAL A O 1
ATOM 2087 N N . ASN A 1 294 ? 14.653 -0.605 -27.934 1.00 97.56 294 ASN A N 1
ATOM 2088 C CA . ASN A 1 294 ? 13.237 -0.435 -27.671 1.00 97.56 294 ASN A CA 1
ATOM 2089 C C . ASN A 1 294 ? 13.040 -0.142 -26.180 1.00 97.56 294 ASN A C 1
ATOM 2091 O O . ASN A 1 294 ? 13.184 -1.019 -25.326 1.00 97.56 294 ASN A O 1
ATOM 2095 N N . ALA A 1 295 ? 12.669 1.101 -25.885 1.00 96.44 295 ALA A N 1
ATOM 2096 C CA . ALA A 1 295 ? 12.524 1.602 -24.528 1.00 96.44 295 ALA A CA 1
ATOM 2097 C C . ALA A 1 295 ? 11.528 0.805 -23.665 1.00 96.44 295 ALA A C 1
ATOM 2099 O O . ALA A 1 295 ? 11.671 0.808 -22.452 1.00 96.44 295 ALA A O 1
ATOM 2100 N N . GLY A 1 296 ? 10.545 0.116 -24.255 1.00 95.06 296 GLY A N 1
ATOM 2101 C CA . GLY A 1 296 ? 9.558 -0.671 -23.507 1.00 95.06 296 GLY A CA 1
ATOM 2102 C C . GLY A 1 296 ? 9.892 -2.158 -23.367 1.00 95.06 296 GLY A C 1
ATOM 2103 O O . GLY A 1 296 ? 9.402 -2.795 -22.440 1.00 95.06 296 GLY A O 1
ATOM 2104 N N . THR A 1 297 ? 10.696 -2.727 -24.273 1.00 94.56 297 THR A N 1
ATOM 2105 C CA . THR A 1 297 ? 10.975 -4.179 -24.299 1.00 94.56 297 THR A CA 1
ATOM 2106 C C . THR A 1 297 ? 12.405 -4.540 -23.917 1.00 94.56 297 THR A C 1
ATOM 2108 O O . THR A 1 297 ? 12.670 -5.706 -23.631 1.00 94.56 297 THR A O 1
ATOM 2111 N N . GLY A 1 298 ? 13.329 -3.574 -23.927 1.00 94.62 298 GLY A N 1
ATOM 2112 C CA . GLY A 1 298 ? 14.753 -3.822 -23.699 1.00 94.62 298 GLY A CA 1
ATOM 2113 C C . GLY A 1 298 ? 15.436 -4.546 -24.862 1.00 94.62 298 GLY A C 1
ATOM 2114 O O . GLY A 1 298 ? 16.537 -5.068 -24.696 1.00 94.62 298 GLY A O 1
ATOM 2115 N N . GLU A 1 299 ? 14.793 -4.612 -26.032 1.00 96.62 299 GLU A N 1
ATOM 2116 C CA . GLU A 1 299 ? 15.390 -5.162 -27.249 1.00 96.62 299 GLU A CA 1
ATOM 2117 C C . GLU A 1 299 ? 16.414 -4.187 -27.817 1.00 96.62 299 GLU A C 1
ATOM 2119 O O . GLU A 1 299 ? 16.073 -3.056 -28.165 1.00 96.62 299 GLU A O 1
ATOM 2124 N N . VAL A 1 300 ? 17.662 -4.632 -27.921 1.00 97.31 300 VAL A N 1
ATOM 2125 C CA . VAL A 1 300 ? 18.769 -3.867 -28.490 1.00 97.31 300 VAL A CA 1
ATOM 2126 C C . VAL A 1 300 ? 19.038 -4.378 -29.895 1.00 97.31 300 VAL A C 1
ATOM 2128 O O . VAL A 1 300 ? 19.210 -5.578 -30.090 1.00 97.31 300 VAL A O 1
ATOM 2131 N N . THR A 1 301 ? 19.082 -3.468 -30.865 1.00 97.25 301 THR A N 1
ATOM 2132 C CA . THR A 1 301 ? 19.375 -3.780 -32.266 1.00 97.25 301 THR A CA 1
ATOM 2133 C C . THR A 1 301 ? 20.713 -3.186 -32.672 1.00 97.25 301 THR A C 1
ATOM 2135 O O . THR A 1 301 ? 20.931 -1.992 -32.476 1.00 97.25 301 THR A O 1
ATOM 2138 N N . LEU A 1 302 ? 21.583 -4.004 -33.263 1.00 96.81 302 LEU A N 1
ATOM 2139 C CA . LEU A 1 302 ? 22.809 -3.573 -33.925 1.00 96.81 302 LEU A CA 1
ATOM 2140 C C . LEU A 1 302 ? 22.602 -3.616 -35.441 1.00 96.81 302 LEU A C 1
ATOM 2142 O O . LEU A 1 302 ? 22.290 -4.661 -36.015 1.00 96.81 302 LEU A O 1
ATOM 2146 N N . ASP A 1 303 ? 22.782 -2.464 -36.069 1.00 95.81 303 ASP A N 1
ATOM 2147 C CA . ASP A 1 303 ? 22.796 -2.270 -37.515 1.00 95.81 303 ASP A CA 1
ATOM 2148 C C . ASP A 1 303 ? 24.213 -1.868 -37.921 1.00 95.81 303 ASP A C 1
ATOM 2150 O O . ASP A 1 303 ? 24.732 -0.856 -37.448 1.00 95.81 303 ASP A O 1
ATOM 2154 N N . GLN A 1 304 ? 24.859 -2.663 -38.766 1.00 95.56 304 GLN A N 1
ATOM 2155 C CA . GLN A 1 304 ? 26.178 -2.350 -39.297 1.00 95.56 304 GLN A CA 1
ATOM 2156 C C . GLN A 1 304 ? 26.067 -2.017 -40.776 1.00 95.56 304 GLN A C 1
ATOM 2158 O O . GLN A 1 304 ? 25.704 -2.867 -41.579 1.00 95.56 304 GLN A O 1
ATOM 2163 N N . VAL A 1 305 ? 26.507 -0.813 -41.141 1.00 95.31 305 VAL A N 1
ATOM 2164 C CA . VAL A 1 305 ? 26.379 -0.271 -42.502 1.00 95.31 305 VAL A CA 1
ATOM 2165 C C . VAL A 1 305 ? 27.722 -0.091 -43.219 1.00 95.31 305 VAL A C 1
ATOM 2167 O O . VAL A 1 305 ? 27.756 0.227 -44.410 1.00 95.31 305 VAL A O 1
ATOM 2170 N N . ARG A 1 306 ? 28.850 -0.290 -42.520 1.00 94.94 306 ARG A N 1
ATOM 2171 C CA . ARG A 1 306 ? 30.209 -0.263 -43.088 1.00 94.94 306 ARG A CA 1
ATOM 2172 C C . ARG A 1 306 ? 31.056 -1.411 -42.566 1.00 94.94 306 ARG A C 1
ATOM 2174 O O . ARG A 1 306 ? 30.927 -1.787 -41.407 1.00 94.94 306 ARG A O 1
ATOM 2181 N N . ALA A 1 307 ? 31.954 -1.909 -43.413 1.00 93.56 307 ALA A N 1
ATOM 2182 C CA . ALA A 1 307 ? 32.937 -2.917 -43.033 1.00 93.56 307 ALA A CA 1
ATOM 2183 C C . ALA A 1 307 ? 33.989 -2.340 -42.072 1.00 93.56 307 ALA A C 1
ATOM 2185 O O . ALA A 1 307 ? 34.499 -1.232 -42.286 1.00 93.56 307 ALA A O 1
ATOM 2186 N N . LEU A 1 308 ? 34.322 -3.111 -41.045 1.00 94.31 308 LEU A N 1
ATOM 2187 C CA . LEU A 1 308 ? 35.254 -2.767 -39.983 1.00 94.31 308 LEU A CA 1
ATOM 2188 C C . LEU A 1 308 ? 36.528 -3.614 -40.089 1.00 94.31 308 LEU A C 1
ATOM 2190 O O . LEU A 1 308 ? 36.529 -4.723 -40.616 1.00 94.31 308 LEU A O 1
ATOM 2194 N N . GLU A 1 309 ? 37.655 -3.058 -39.654 1.00 93.12 309 GLU A N 1
ATOM 2195 C CA . GLU A 1 309 ? 38.935 -3.766 -39.682 1.00 93.12 309 GLU A CA 1
ATOM 2196 C C . GLU A 1 309 ? 38.974 -4.857 -38.604 1.00 93.12 309 GLU A C 1
ATOM 2198 O O . GLU A 1 309 ? 38.781 -4.569 -37.424 1.00 93.12 309 GLU A O 1
ATOM 2203 N N . HIS A 1 310 ? 39.277 -6.093 -39.009 1.00 89.25 310 HIS A N 1
ATOM 2204 C CA . HIS A 1 310 ? 39.427 -7.242 -38.113 1.00 89.25 310 HIS A CA 1
ATOM 2205 C C . HIS A 1 310 ? 40.904 -7.524 -37.788 1.00 89.25 310 HIS A C 1
ATOM 2207 O O . HIS A 1 310 ? 41.763 -7.379 -38.666 1.00 89.25 310 HIS A O 1
ATOM 2213 N N . PRO A 1 311 ? 41.236 -7.934 -36.550 1.00 83.81 311 PRO A N 1
ATOM 2214 C CA . PRO A 1 311 ? 42.625 -8.060 -36.105 1.00 83.81 311 PRO A CA 1
ATOM 2215 C C . PRO A 1 311 ? 43.423 -9.222 -36.732 1.00 83.81 311 PRO A C 1
ATOM 2217 O O . PRO A 1 311 ? 44.658 -9.176 -36.732 1.00 83.81 311 PRO A O 1
ATOM 2220 N N . ASN A 1 312 ? 42.776 -10.252 -37.283 1.00 83.00 312 ASN A N 1
ATOM 2221 C CA . ASN A 1 312 ? 43.401 -11.461 -37.816 1.00 83.00 312 ASN A CA 1
ATOM 2222 C C . ASN A 1 312 ? 42.961 -11.787 -39.252 1.00 83.00 312 ASN A C 1
ATOM 2224 O O . ASN A 1 312 ? 42.057 -12.578 -39.512 1.00 83.00 312 ASN A O 1
ATOM 2228 N N . SER A 1 313 ? 43.752 -11.314 -40.212 1.00 77.19 313 SER A N 1
ATOM 2229 C CA . SER A 1 313 ? 43.572 -11.605 -41.646 1.00 77.19 313 SER A CA 1
ATOM 2230 C C . SER A 1 313 ? 43.607 -13.093 -42.060 1.00 77.19 313 SER A C 1
ATOM 2232 O O . SER A 1 313 ? 43.314 -13.402 -43.216 1.00 77.19 313 SER A O 1
ATOM 2234 N N . ALA A 1 314 ? 43.972 -14.025 -41.170 1.00 80.69 314 ALA A N 1
ATOM 2235 C CA . ALA A 1 314 ? 43.990 -15.463 -41.454 1.00 80.69 314 ALA A CA 1
ATOM 2236 C C . ALA A 1 314 ? 42.709 -16.202 -41.016 1.00 80.69 314 ALA A C 1
ATOM 2238 O O . ALA A 1 314 ? 42.561 -17.386 -41.335 1.00 80.69 314 ALA A O 1
ATOM 2239 N N . GLN A 1 315 ? 41.796 -15.543 -40.293 1.00 82.50 315 GLN A N 1
ATOM 2240 C CA . GLN A 1 315 ? 40.519 -16.111 -39.859 1.00 82.50 315 GLN A CA 1
ATOM 2241 C C . GLN A 1 315 ? 39.361 -15.438 -40.611 1.00 82.50 315 GLN A C 1
ATOM 2243 O O . GLN A 1 315 ? 39.170 -14.238 -40.480 1.00 82.50 315 GLN A O 1
ATOM 2248 N N . PRO A 1 316 ? 38.578 -16.185 -41.413 1.00 78.88 316 PRO A N 1
ATOM 2249 C CA . PRO A 1 316 ? 37.562 -15.590 -42.284 1.00 78.88 316 PRO A CA 1
ATOM 2250 C C . PRO A 1 316 ? 36.275 -15.150 -41.566 1.00 78.88 316 PRO A C 1
ATOM 2252 O O . PRO A 1 316 ? 35.444 -14.516 -42.201 1.00 78.88 316 PRO A O 1
ATOM 2255 N N . ASN A 1 317 ? 36.083 -15.512 -40.295 1.00 83.56 317 ASN A N 1
ATOM 2256 C CA . ASN A 1 317 ? 34.957 -15.068 -39.473 1.00 83.56 317 ASN A CA 1
ATOM 2257 C C . ASN A 1 317 ? 35.476 -14.802 -38.056 1.00 83.56 317 ASN A C 1
ATOM 2259 O O . ASN A 1 317 ? 35.628 -15.732 -37.258 1.00 83.56 317 ASN A O 1
ATOM 2263 N N . GLU A 1 318 ? 35.864 -13.558 -37.807 1.00 88.06 318 GLU A N 1
ATOM 2264 C CA . GLU A 1 318 ? 36.454 -13.107 -36.553 1.00 88.06 318 GLU A CA 1
ATOM 2265 C C . GLU A 1 318 ? 35.505 -12.149 -35.833 1.00 88.06 318 GLU A C 1
ATOM 2267 O O . GLU A 1 318 ? 34.761 -11.394 -36.454 1.00 88.06 318 GLU A O 1
ATOM 2272 N N . LEU A 1 319 ? 35.537 -12.192 -34.501 1.00 88.38 319 LEU A N 1
ATOM 2273 C CA . LEU A 1 319 ? 34.795 -11.266 -33.663 1.00 88.38 319 LEU A CA 1
ATOM 2274 C C . LEU A 1 319 ? 35.664 -10.047 -33.343 1.00 88.38 319 LEU A C 1
ATOM 2276 O O . LEU A 1 319 ? 36.732 -10.178 -32.741 1.00 88.38 319 LEU A O 1
ATOM 2280 N N . ILE A 1 320 ? 35.147 -8.859 -33.642 1.00 91.06 320 ILE A N 1
ATOM 2281 C CA . ILE A 1 320 ? 35.639 -7.598 -33.095 1.00 91.06 320 ILE A CA 1
ATOM 2282 C C . ILE A 1 320 ? 34.596 -7.021 -32.139 1.00 91.06 320 ILE A C 1
ATOM 2284 O O . ILE A 1 320 ? 33.405 -6.995 -32.433 1.00 91.06 320 ILE A O 1
ATOM 2288 N N . ASN A 1 321 ? 35.052 -6.550 -30.980 1.00 91.81 321 ASN A N 1
ATOM 2289 C CA . ASN A 1 321 ? 34.200 -5.908 -29.986 1.00 91.81 321 ASN A CA 1
ATOM 2290 C C . ASN A 1 321 ? 34.499 -4.413 -29.924 1.00 91.81 321 ASN A C 1
ATOM 2292 O O . ASN A 1 321 ? 35.635 -3.983 -30.139 1.00 91.81 321 ASN A O 1
ATOM 2296 N N . LEU A 1 322 ? 33.490 -3.631 -29.546 1.00 93.94 322 LEU A N 1
ATOM 2297 C CA . LEU A 1 322 ? 33.716 -2.250 -29.140 1.00 93.94 322 LEU A CA 1
ATOM 2298 C C . LEU A 1 322 ? 34.598 -2.196 -27.884 1.00 93.94 322 LEU A C 1
ATOM 2300 O O . LEU A 1 322 ? 34.681 -3.151 -27.105 1.00 93.94 322 LEU A O 1
ATOM 2304 N N . THR A 1 323 ? 35.219 -1.043 -27.651 1.00 92.69 323 THR A N 1
ATOM 2305 C CA . THR A 1 323 ? 35.922 -0.749 -26.402 1.00 92.69 323 THR A CA 1
ATOM 2306 C C . THR A 1 323 ? 35.001 -1.030 -25.209 1.00 92.69 323 THR A C 1
ATOM 2308 O O . THR A 1 323 ? 33.828 -0.652 -25.195 1.00 92.69 323 THR A O 1
ATOM 2311 N N . THR A 1 324 ? 35.532 -1.677 -24.173 1.00 90.12 324 THR A N 1
ATOM 2312 C CA . THR A 1 324 ? 34.777 -1.986 -22.951 1.00 90.12 324 THR A CA 1
ATOM 2313 C C . THR A 1 324 ? 34.163 -0.726 -22.341 1.00 90.12 324 THR A C 1
ATOM 2315 O O . THR A 1 324 ? 34.851 0.289 -22.222 1.00 90.12 324 THR A O 1
ATOM 2318 N N . ASN A 1 325 ? 32.905 -0.810 -21.898 1.00 89.31 325 ASN A N 1
ATOM 2319 C CA . ASN A 1 325 ? 32.136 0.296 -21.306 1.00 89.31 325 ASN A CA 1
ATOM 2320 C C . ASN A 1 325 ? 31.928 1.511 -22.230 1.00 89.31 325 ASN A C 1
ATOM 2322 O O . ASN A 1 325 ? 31.612 2.593 -21.742 1.00 89.31 325 ASN A O 1
ATOM 2326 N N . ALA A 1 326 ? 32.111 1.364 -23.546 1.00 93.00 326 ALA A N 1
ATOM 2327 C CA . ALA A 1 326 ? 31.877 2.459 -24.485 1.00 93.00 326 ALA A CA 1
ATOM 2328 C C . ALA A 1 326 ? 30.380 2.7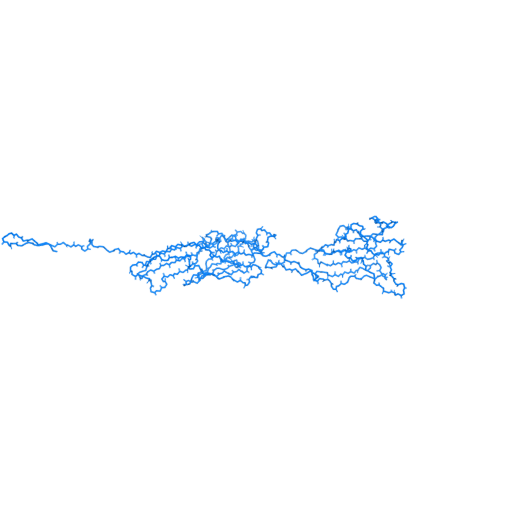51 -24.697 1.00 93.00 326 ALA A C 1
ATOM 2330 O O . ALA A 1 326 ? 30.013 3.883 -25.012 1.00 93.00 326 ALA A O 1
ATOM 2331 N N . VAL A 1 327 ? 29.521 1.748 -24.483 1.00 95.25 327 VAL A N 1
ATOM 2332 C CA . VAL A 1 327 ? 28.057 1.851 -24.526 1.00 95.25 327 VAL A CA 1
ATOM 2333 C C . VAL A 1 327 ? 27.472 1.176 -23.291 1.00 95.25 327 VAL A C 1
ATOM 2335 O O . VAL A 1 327 ? 27.869 0.062 -22.951 1.00 95.25 327 VAL A O 1
ATOM 2338 N N . THR A 1 328 ? 26.519 1.844 -22.646 1.00 94.31 328 THR A N 1
ATOM 2339 C CA . THR A 1 328 ? 25.801 1.348 -21.468 1.00 94.31 328 THR A CA 1
ATOM 2340 C C . THR A 1 328 ? 24.305 1.325 -21.749 1.00 94.31 328 THR A C 1
ATOM 2342 O O . THR A 1 328 ? 23.756 2.307 -22.246 1.00 94.31 328 THR A O 1
ATOM 2345 N N . LEU A 1 329 ? 23.652 0.218 -21.398 1.00 94.56 329 LEU A N 1
ATOM 2346 C CA . LEU A 1 329 ? 22.199 0.094 -21.324 1.00 94.56 329 LEU A CA 1
ATOM 2347 C C . LEU A 1 329 ? 21.760 0.351 -19.874 1.00 94.56 329 LEU A C 1
ATOM 2349 O O . LEU A 1 329 ? 22.308 -0.278 -18.967 1.00 94.56 329 LEU A O 1
ATOM 2353 N N . THR A 1 330 ? 20.810 1.266 -19.666 1.00 91.75 330 THR A N 1
ATOM 2354 C CA . THR A 1 330 ? 20.198 1.593 -18.361 1.00 91.75 330 THR A CA 1
ATOM 2355 C C . THR A 1 330 ? 18.701 1.389 -18.415 1.00 91.75 330 THR A C 1
ATOM 2357 O O . THR A 1 330 ? 18.116 1.837 -19.429 1.00 91.75 330 THR A O 1
#

Foldseek 3Di:
DDWDADPVGDIDDDDDDCVVVDDDDWDAWEKDFDDDPAFFEDELLDLADKGKDACPNRMDTPFGTPQGAAPPCQKWKAKDFPDFQCFFQWAFLVPRFTWGWDADPQRKIWTFGDDPNGRDPPGDTQKIWDADTPGRMIMIGGNTDIDDPDLPDAFDKDFTDWRRMKMKMWGAHHVGGIDIDIDTNRVRYIYTYGHKDKDFPDDPDDFDDDPVDLADKGKDACPVRMDIDRGRSDDDAFFKAKDFPDAQDFFQWAFPVPRFTWGWHDDPRKIWTFGDDPNGRDPPHDTQWMWHADGRGRMIMIRGNTDIDDPDPVDPDDDDGTDPRRMDMD